Protein AF-0000000073037562 (afdb_homodimer)

Radius of gyration: 20.4 Å; Cα contacts (8 Å, |Δi|>4): 523; chains: 2; bounding box: 71×51×47 Å

Structure (mmCIF, N/CA/C/O backbone):
data_AF-0000000073037562-model_v1
#
loop_
_entity.id
_entity.type
_entity.pdbx_description
1 polymer 'Ig-like domain-containing protein'
#
loop_
_atom_site.group_PDB
_atom_site.id
_atom_site.type_symbol
_atom_site.label_atom_id
_atom_site.label_alt_id
_atom_site.label_comp_id
_atom_site.label_asym_id
_atom_site.label_entity_id
_atom_site.label_seq_id
_atom_site.pdbx_PDB_ins_code
_atom_site.Cartn_x
_atom_site.Cartn_y
_atom_site.Cartn_z
_atom_site.occupancy
_atom_site.B_iso_or_equiv
_atom_site.auth_seq_id
_atom_site.auth_comp_id
_atom_site.auth_asym_id
_atom_site.auth_atom_id
_atom_site.pdbx_PDB_model_num
ATOM 1 N N . MET A 1 1 ? -51.656 -15.859 -4.617 1 32.38 1 MET A N 1
ATOM 2 C CA . MET A 1 1 ? -50.812 -14.922 -5.34 1 32.38 1 MET A CA 1
ATOM 3 C C . MET A 1 1 ? -49.656 -14.445 -4.465 1 32.38 1 MET A C 1
ATOM 5 O O . MET A 1 1 ? -49.875 -13.727 -3.484 1 32.38 1 MET A O 1
ATOM 9 N N . THR A 1 2 ? -48.656 -15.172 -4.242 1 35 2 THR A N 1
ATOM 10 C CA . THR A 1 2 ? -47.562 -14.875 -3.307 1 35 2 THR A CA 1
ATOM 11 C C . THR A 1 2 ? -46.75 -13.688 -3.795 1 35 2 THR A C 1
ATOM 13 O O . THR A 1 2 ? -46.375 -13.625 -4.965 1 35 2 THR A O 1
ATOM 16 N N . LEU A 1 3 ? -46.969 -12.453 -3.344 1 33.06 3 LEU A N 1
ATOM 17 C CA . LEU A 1 3 ? -46.094 -11.297 -3.625 1 33.06 3 LEU A CA 1
ATOM 18 C C . LEU A 1 3 ? -44.625 -11.648 -3.414 1 33.06 3 LEU A C 1
ATOM 20 O O . LEU A 1 3 ? -44.188 -11.812 -2.277 1 33.06 3 LEU A O 1
ATOM 24 N N . ALA A 1 4 ? -44.062 -12.477 -4.195 1 38.75 4 ALA A N 1
ATOM 25 C CA . ALA A 1 4 ? -42.625 -12.711 -4.113 1 38.75 4 ALA A CA 1
ATOM 26 C C . ALA A 1 4 ? -41.844 -11.398 -4.133 1 38.75 4 ALA A C 1
ATOM 28 O O . ALA A 1 4 ? -42 -10.594 -5.055 1 38.75 4 ALA A O 1
ATOM 29 N N . ILE A 1 5 ? -41.906 -10.664 -3.027 1 42.53 5 ILE A N 1
ATOM 30 C CA . ILE A 1 5 ? -40.938 -9.586 -2.859 1 42.53 5 ILE A CA 1
ATOM 31 C C . ILE A 1 5 ? -39.625 -9.961 -3.527 1 42.53 5 ILE A C 1
ATOM 33 O O . ILE A 1 5 ? -39 -10.945 -3.143 1 42.53 5 ILE A O 1
ATOM 37 N N . SER A 1 6 ? -39.5 -9.977 -4.859 1 41.81 6 SER A N 1
ATOM 38 C CA . SER A 1 6 ? -38.219 -10 -5.523 1 41.81 6 SER A CA 1
ATOM 39 C C . SER A 1 6 ? -37.25 -9 -4.891 1 41.81 6 SER A C 1
ATOM 41 O O . SER A 1 6 ? -37.438 -7.785 -5.023 1 41.81 6 SER A O 1
ATOM 43 N N . LEU A 1 7 ? -37.031 -9.039 -3.604 1 43.41 7 LEU A N 1
ATOM 44 C CA . LEU A 1 7 ? -35.906 -8.266 -3.127 1 43.41 7 LEU A CA 1
ATOM 45 C C . LEU A 1 7 ? -34.812 -8.172 -4.203 1 43.41 7 LEU A C 1
ATOM 47 O O . LEU A 1 7 ? -34.188 -9.164 -4.539 1 43.41 7 LEU A O 1
ATOM 51 N N . SER A 1 8 ? -35.094 -7.465 -5.262 1 43.53 8 SER A N 1
ATOM 52 C CA . SER A 1 8 ? -34.062 -7.191 -6.254 1 43.53 8 SER A CA 1
ATOM 53 C C . SER A 1 8 ? -32.781 -6.734 -5.594 1 43.53 8 SER A C 1
ATOM 55 O O . SER A 1 8 ? -32.75 -5.711 -4.906 1 43.53 8 SER A O 1
ATOM 57 N N . PRO A 1 9 ? -32.031 -7.492 -4.984 1 45.53 9 PRO A N 1
ATOM 58 C CA . PRO A 1 9 ? -30.828 -7.043 -4.305 1 45.53 9 PRO A CA 1
ATOM 59 C C . PRO A 1 9 ? -30.109 -5.922 -5.055 1 45.53 9 PRO A C 1
ATOM 61 O O . PRO A 1 9 ? -30.234 -5.82 -6.277 1 45.53 9 PRO A O 1
ATOM 64 N N . GLY A 1 10 ? -30.078 -4.672 -4.691 1 44.34 10 GLY A N 1
ATOM 65 C CA . GLY A 1 10 ? -29.328 -3.629 -5.387 1 44.34 10 GLY A CA 1
ATOM 66 C C . GLY A 1 10 ? -28.266 -4.172 -6.312 1 44.34 10 GLY A C 1
ATOM 67 O O . GLY A 1 10 ? -27.453 -5.004 -5.91 1 44.34 10 GLY A O 1
ATOM 68 N N . SER A 1 11 ? -28.5 -4.5 -7.574 1 47.78 11 SER A N 1
ATOM 69 C CA . SER A 1 11 ? -27.688 -5.012 -8.672 1 47.78 11 SER A CA 1
ATOM 70 C C . SER A 1 11 ? -26.281 -4.406 -8.648 1 47.78 11 SER A C 1
ATOM 72 O O . SER A 1 11 ? -26.062 -3.309 -9.164 1 47.78 11 SER A O 1
ATOM 74 N N . VAL A 1 12 ? -25.641 -4.285 -7.566 1 60.78 12 VAL A N 1
ATOM 75 C CA . VAL A 1 12 ? -24.297 -3.723 -7.641 1 60.78 12 VAL A CA 1
ATOM 76 C C . VAL A 1 12 ? -23.484 -4.473 -8.688 1 60.78 12 VAL A C 1
ATOM 78 O O . VAL A 1 12 ? -23.484 -5.703 -8.727 1 60.78 12 VAL A O 1
ATOM 81 N N . THR A 1 13 ? -23.281 -3.873 -9.953 1 77.44 13 THR A N 1
ATOM 82 C CA . THR A 1 13 ? -22.531 -4.328 -11.117 1 77.44 13 THR A CA 1
ATOM 83 C C . THR A 1 13 ? -21.188 -4.918 -10.695 1 77.44 13 THR A C 1
ATOM 85 O O . THR A 1 13 ? -20.438 -4.285 -9.961 1 77.44 13 THR A O 1
ATOM 88 N N . PRO A 1 14 ? -21.109 -6.34 -10.977 1 84.12 14 PRO A N 1
ATOM 89 C CA . PRO A 1 14 ? -19.797 -6.941 -10.742 1 84.12 14 PRO A CA 1
ATOM 90 C C . PRO A 1 14 ? -18.656 -6.145 -11.383 1 84.12 14 PRO A C 1
ATOM 92 O O . PRO A 1 14 ? -18.828 -5.586 -12.469 1 84.12 14 PRO A O 1
ATOM 95 N N . SER A 1 15 ? -17.625 -5.812 -10.625 1 93.06 15 SER A N 1
ATOM 96 C CA . SER A 1 15 ? -16.422 -5.148 -11.102 1 93.06 15 SER A CA 1
ATOM 97 C C . SER A 1 15 ? -15.172 -5.914 -10.688 1 93.06 15 SER A C 1
ATOM 99 O O . SER A 1 15 ? -15.047 -6.34 -9.539 1 93.06 15 SER A O 1
ATOM 101 N N . ALA A 1 16 ? -14.297 -6.172 -11.664 1 93.94 16 ALA A N 1
ATOM 102 C CA . ALA A 1 16 ? -13.055 -6.902 -11.43 1 93.94 16 ALA A CA 1
ATOM 103 C C . ALA A 1 16 ? -12.062 -6.062 -10.641 1 93.94 16 ALA A C 1
ATOM 105 O O . ALA A 1 16 ? -12.008 -4.84 -10.797 1 93.94 16 ALA A O 1
ATOM 106 N N . PRO A 1 17 ? -11.195 -6.73 -9.898 1 95.69 17 PRO A N 1
ATOM 107 C CA . PRO A 1 17 ? -10.242 -5.996 -9.062 1 95.69 17 PRO A CA 1
ATOM 108 C C . PRO A 1 17 ? -9.023 -5.523 -9.844 1 95.69 17 PRO A C 1
ATOM 110 O O . PRO A 1 17 ? -8.641 -6.141 -10.844 1 95.69 17 PRO A O 1
ATOM 113 N N . THR A 1 18 ? -8.531 -4.414 -9.445 1 94.62 18 THR A N 1
ATOM 114 C CA . THR A 1 18 ? -7.148 -4.035 -9.719 1 94.62 18 THR A CA 1
ATOM 115 C C . THR A 1 18 ? -6.25 -4.387 -8.539 1 94.62 18 THR A C 1
ATOM 117 O O . THR A 1 18 ? -6.602 -4.133 -7.383 1 94.62 18 THR A O 1
ATOM 120 N N . ALA A 1 19 ? -5.117 -5.047 -8.836 1 95.94 19 ALA A N 1
ATOM 121 C CA . ALA A 1 19 ? -4.207 -5.469 -7.777 1 95.94 19 ALA A CA 1
ATOM 122 C C . ALA A 1 19 ? -2.803 -4.922 -8.008 1 95.94 19 ALA A C 1
ATOM 124 O O . ALA A 1 19 ? -2.336 -4.859 -9.148 1 95.94 19 ALA A O 1
ATOM 125 N N . THR A 1 20 ? -2.182 -4.508 -6.961 1 94.81 20 THR A N 1
ATOM 126 C CA . THR A 1 20 ? -0.8 -4.039 -6.992 1 94.81 20 THR A CA 1
ATOM 127 C C . THR A 1 20 ? 0.017 -4.688 -5.879 1 94.81 20 THR A C 1
ATOM 129 O O . THR A 1 20 ? -0.454 -4.805 -4.746 1 94.81 20 THR A O 1
ATOM 132 N N . LEU A 1 21 ? 1.182 -5.102 -6.254 1 94.5 21 LEU A N 1
ATOM 133 C CA . LEU A 1 21 ? 2.119 -5.652 -5.281 1 94.5 21 LEU A CA 1
ATOM 134 C C . LEU A 1 21 ? 3.189 -4.629 -4.914 1 94.5 21 LEU A C 1
ATOM 136 O O . LEU A 1 21 ? 3.908 -4.141 -5.789 1 94.5 21 LEU A O 1
ATOM 140 N N . LEU A 1 22 ? 3.223 -4.352 -3.615 1 92.5 22 LEU A N 1
ATOM 141 C CA . LEU A 1 22 ? 4.082 -3.287 -3.111 1 92.5 22 LEU A CA 1
ATOM 142 C C . LEU A 1 22 ? 5.094 -3.834 -2.109 1 92.5 22 LEU A C 1
ATOM 144 O O . LEU A 1 22 ? 4.793 -4.777 -1.373 1 92.5 22 LEU A O 1
ATOM 148 N N . GLN A 1 23 ? 6.211 -3.17 -2.1 1 89.94 23 GLN A N 1
ATOM 149 C CA . GLN A 1 23 ? 7.27 -3.604 -1.194 1 89.94 23 GLN A CA 1
ATOM 150 C C . GLN A 1 23 ? 7.527 -2.561 -0.111 1 89.94 23 GLN A C 1
ATOM 152 O O . GLN A 1 23 ? 7.715 -1.379 -0.411 1 89.94 23 GLN A O 1
ATOM 157 N N . GLY A 1 24 ? 7.461 -2.99 1.111 1 88.94 24 GLY A N 1
ATOM 158 C CA . GLY A 1 24 ? 7.883 -2.201 2.256 1 88.94 24 GLY A CA 1
ATOM 159 C C . GLY A 1 24 ? 9.188 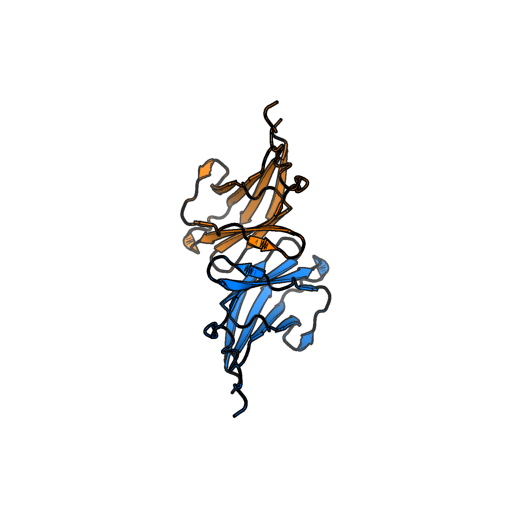-2.682 2.865 1 88.94 24 GLY A C 1
ATOM 160 O O . GLY A 1 24 ? 9.852 -3.557 2.309 1 88.94 24 GLY A O 1
ATOM 161 N N . PRO A 1 25 ? 9.547 -2.023 3.98 1 84.44 25 PRO A N 1
ATOM 162 C CA . PRO A 1 25 ? 10.836 -2.369 4.586 1 84.44 25 PRO A CA 1
ATOM 163 C C . PRO A 1 25 ? 10.914 -3.832 5.02 1 84.44 25 PRO A C 1
ATOM 165 O O . PRO A 1 25 ? 11.961 -4.469 4.867 1 84.44 25 PRO A O 1
ATOM 168 N N . SER A 1 26 ? 9.82 -4.352 5.582 1 87.75 26 SER A N 1
ATOM 169 C CA . SER A 1 26 ? 9.844 -5.723 6.086 1 87.75 26 SER A CA 1
ATOM 170 C C . SER A 1 26 ? 8.555 -6.461 5.73 1 87.75 26 SER A C 1
ATOM 172 O O . SER A 1 26 ? 8.086 -7.297 6.508 1 87.75 26 SER A O 1
ATOM 174 N N . GLU A 1 27 ? 8.047 -6.039 4.609 1 92.12 27 GLU A N 1
ATOM 175 C CA . GLU A 1 27 ? 6.793 -6.688 4.227 1 92.12 27 GLU A CA 1
ATOM 176 C C . GLU A 1 27 ? 6.484 -6.457 2.75 1 92.12 27 GLU A C 1
ATOM 178 O O . GLU A 1 27 ? 7.043 -5.555 2.125 1 92.12 27 GLU A O 1
ATOM 183 N N . LEU A 1 28 ? 5.691 -7.324 2.244 1 92.81 28 LEU A N 1
ATOM 184 C CA . LEU A 1 28 ? 5.008 -7.105 0.976 1 92.81 28 LEU A CA 1
ATOM 185 C C . LEU A 1 28 ? 3.523 -6.832 1.199 1 92.81 28 LEU A C 1
ATOM 187 O O . LEU A 1 28 ? 2.895 -7.457 2.055 1 92.81 28 LEU A O 1
ATOM 191 N N . VAL A 1 29 ? 3.025 -5.922 0.482 1 96.19 29 VAL A N 1
ATOM 192 C CA . VAL A 1 29 ? 1.605 -5.605 0.602 1 96.19 29 VAL A CA 1
ATOM 193 C C . VAL A 1 29 ? 0.918 -5.797 -0.748 1 96.19 29 VAL A C 1
ATOM 195 O O . VAL A 1 29 ? 1.363 -5.254 -1.762 1 96.19 29 VAL A O 1
ATOM 198 N N . CYS A 1 30 ? -0.07 -6.625 -0.731 1 97.75 30 CYS A N 1
ATOM 199 C CA . CYS A 1 30 ? -0.961 -6.762 -1.877 1 97.75 30 CYS A CA 1
ATOM 200 C C . CYS A 1 30 ? -2.207 -5.898 -1.707 1 97.75 30 CYS A C 1
ATOM 202 O O . CYS A 1 30 ? -3.043 -6.172 -0.843 1 97.75 30 CYS A O 1
ATOM 204 N N . LEU A 1 31 ? -2.312 -4.898 -2.479 1 97.75 31 LEU A N 1
ATOM 205 C CA . LEU A 1 31 ? -3.422 -3.953 -2.443 1 97.75 31 LEU A CA 1
ATOM 206 C C . LEU A 1 31 ? -4.414 -4.238 -3.564 1 97.75 31 LEU A C 1
ATOM 208 O O . LEU A 1 31 ? -4.066 -4.172 -4.746 1 97.75 31 LEU A O 1
ATOM 212 N N . VAL A 1 32 ? -5.664 -4.531 -3.172 1 97.5 32 VAL A N 1
ATOM 213 C CA . VAL A 1 32 ? -6.699 -4.895 -4.137 1 97.5 32 VAL A CA 1
ATOM 214 C C . VAL A 1 32 ? -7.863 -3.914 -4.035 1 97.5 32 VAL A C 1
ATOM 216 O O . VAL A 1 32 ? -8.43 -3.727 -2.955 1 97.5 32 VAL A O 1
ATOM 219 N N . LEU A 1 33 ? -8.164 -3.32 -5.176 1 96.56 33 LEU A N 1
ATOM 220 C CA . LEU A 1 33 ? -9.18 -2.273 -5.152 1 96.56 33 LEU A CA 1
ATOM 221 C C . LEU A 1 33 ? -10.219 -2.496 -6.254 1 96.56 33 LEU A C 1
ATOM 223 O O . LEU A 1 33 ? -9.945 -3.203 -7.227 1 96.56 33 LEU A O 1
ATOM 227 N N . GLY A 1 34 ? -11.422 -1.935 -6.035 1 95.69 34 GLY A N 1
ATOM 228 C CA . GLY A 1 34 ? -12.383 -1.735 -7.105 1 95.69 34 GLY A CA 1
ATOM 229 C C . GLY A 1 34 ? -13.156 -2.994 -7.457 1 95.69 34 GLY A C 1
ATOM 230 O O . GLY A 1 34 ? -13.492 -3.217 -8.617 1 95.69 34 GLY A O 1
ATOM 231 N N . PHE A 1 35 ? -13.422 -3.781 -6.57 1 96 35 PHE A N 1
ATOM 232 C CA . PHE A 1 35 ? -14.094 -5.027 -6.918 1 96 35 PHE A CA 1
ATOM 233 C C . PHE A 1 35 ? -15.477 -5.098 -6.281 1 96 35 PHE A C 1
ATOM 235 O O . PHE A 1 35 ? -15.75 -4.398 -5.301 1 96 35 PHE A O 1
ATOM 242 N N . ASN A 1 36 ? -16.328 -5.832 -6.93 1 96.06 36 ASN A N 1
ATOM 243 C CA . ASN A 1 36 ? -17.688 -6.152 -6.496 1 96.06 36 ASN A CA 1
ATOM 244 C C . ASN A 1 36 ? -18.188 -7.438 -7.145 1 96.06 36 ASN A C 1
ATOM 246 O O . ASN A 1 36 ? -18.031 -7.633 -8.352 1 96.06 36 ASN A O 1
ATOM 250 N N . PRO A 1 37 ? -18.734 -8.32 -6.336 1 96 37 PRO A N 1
ATOM 251 C CA . PRO A 1 37 ? -19.094 -8.258 -4.914 1 96 37 PRO A CA 1
ATOM 252 C C . PRO A 1 37 ? -17.875 -8.375 -3.996 1 96 37 PRO A C 1
ATOM 254 O O . PRO A 1 37 ? -16.75 -8.445 -4.473 1 96 37 PRO A O 1
ATOM 257 N N . SER A 1 38 ? -18.016 -8.383 -2.678 1 95.31 38 SER A N 1
ATOM 258 C CA . SER A 1 38 ? -16.938 -8.25 -1.707 1 95.31 38 SER A CA 1
ATOM 259 C C . SER A 1 38 ? -16.188 -9.57 -1.531 1 95.31 38 SER A C 1
ATOM 261 O O . SER A 1 38 ? -15.094 -9.594 -0.985 1 95.31 38 SER A O 1
ATOM 263 N N . ASP A 1 39 ? -16.859 -10.664 -1.937 1 97 39 ASP A N 1
ATOM 264 C CA . ASP A 1 39 ? -16.188 -11.945 -1.805 1 97 39 ASP A CA 1
ATOM 265 C C . ASP A 1 39 ? -14.906 -11.992 -2.65 1 97 39 ASP A C 1
ATOM 267 O O . ASP A 1 39 ? -14.945 -11.695 -3.848 1 97 39 ASP A O 1
ATOM 271 N N . ILE A 1 40 ? -13.773 -12.344 -2.068 1 97.25 40 ILE A N 1
ATOM 272 C CA . ILE A 1 40 ? -12.469 -12.359 -2.727 1 97.25 40 ILE A CA 1
ATOM 273 C C . ILE A 1 40 ? -11.492 -13.219 -1.927 1 97.25 40 ILE A C 1
ATOM 275 O O . ILE A 1 40 ? -11.672 -13.406 -0.721 1 97.25 40 ILE A O 1
ATOM 279 N N . ASN A 1 41 ? -10.586 -13.781 -2.65 1 97.5 41 ASN A N 1
ATOM 280 C CA . ASN A 1 41 ? -9.57 -14.594 -1.995 1 97.5 41 ASN A CA 1
ATOM 281 C C . ASN A 1 41 ? -8.156 -14.148 -2.375 1 97.5 41 ASN A C 1
ATOM 283 O O . ASN A 1 41 ? -7.871 -13.914 -3.551 1 97.5 41 ASN A O 1
ATOM 287 N N . ILE A 1 42 ? -7.297 -13.977 -1.323 1 98.38 42 ILE A N 1
ATOM 288 C CA . ILE A 1 42 ? -5.902 -13.617 -1.533 1 98.38 42 ILE A CA 1
ATOM 289 C C . ILE A 1 42 ? -4.996 -14.68 -0.913 1 98.38 42 ILE A C 1
ATOM 291 O O . ILE A 1 42 ? -5.176 -15.062 0.246 1 98.38 42 ILE A O 1
ATOM 295 N N . THR A 1 43 ? -4.094 -15.164 -1.684 1 97.94 43 THR A N 1
ATOM 296 C CA . THR A 1 43 ? -3.119 -16.141 -1.207 1 97.94 43 THR A CA 1
ATOM 297 C C . THR A 1 43 ? -1.7 -15.695 -1.551 1 97.94 43 THR A C 1
ATOM 299 O O . THR A 1 43 ? -1.479 -15.047 -2.572 1 97.94 43 THR A O 1
ATOM 302 N N . TRP A 1 44 ? -0.808 -16.047 -0.657 1 97.5 44 TRP A N 1
ATOM 303 C CA . TRP A 1 44 ? 0.609 -15.766 -0.867 1 97.5 44 TRP A CA 1
ATOM 304 C C . TRP A 1 44 ? 1.378 -17.047 -1.161 1 97.5 44 TRP A C 1
ATOM 306 O O . TRP A 1 44 ? 1.227 -18.047 -0.451 1 97.5 44 TRP A O 1
ATOM 316 N N . LEU A 1 45 ? 2.193 -16.953 -2.197 1 96.44 45 LEU A N 1
ATOM 317 C CA . LEU A 1 45 ? 2.969 -18.125 -2.568 1 96.44 45 LEU A CA 1
ATOM 318 C C . LEU A 1 45 ? 4.449 -17.797 -2.703 1 96.44 45 LEU A C 1
ATOM 320 O O . LEU A 1 45 ? 4.801 -16.719 -3.188 1 96.44 45 LEU A O 1
ATOM 324 N N . LEU A 1 46 ? 5.258 -18.688 -2.246 1 94.06 46 LEU A N 1
ATOM 325 C CA . LEU A 1 46 ? 6.688 -18.672 -2.535 1 94.06 46 LEU A CA 1
ATOM 326 C C . LEU A 1 46 ? 7.023 -19.609 -3.689 1 94.06 46 LEU A C 1
ATOM 328 O O . LEU A 1 46 ? 6.656 -20.781 -3.666 1 94.06 46 LEU A O 1
ATOM 332 N N . ASP A 1 47 ? 7.59 -19.047 -4.621 1 92.75 47 ASP A N 1
ATOM 333 C CA . ASP A 1 47 ? 8.008 -19.797 -5.809 1 92.75 47 ASP A CA 1
ATOM 334 C C . ASP A 1 47 ? 6.836 -20.562 -6.418 1 92.75 47 ASP A C 1
ATOM 336 O O . ASP A 1 47 ? 6.996 -21.703 -6.855 1 92.75 47 ASP A O 1
ATOM 340 N N . ASN A 1 48 ? 5.684 -20.016 -6.312 1 90 48 ASN A N 1
ATOM 341 C CA . ASN A 1 48 ? 4.457 -20.5 -6.934 1 90 48 ASN A CA 1
ATOM 342 C C . ASN A 1 48 ? 4.023 -21.844 -6.355 1 90 48 ASN A C 1
ATOM 344 O O . ASN A 1 48 ? 3.123 -22.5 -6.891 1 90 48 ASN A O 1
ATOM 348 N N . VAL A 1 49 ? 4.59 -22.219 -5.352 1 92.19 49 VAL A N 1
ATOM 349 C CA . VAL A 1 49 ? 4.289 -23.562 -4.852 1 92.19 49 VAL A CA 1
ATOM 350 C C . VAL A 1 49 ? 3.895 -23.484 -3.377 1 92.19 49 VAL A C 1
ATOM 352 O O . VAL A 1 49 ? 2.807 -23.922 -2.996 1 92.19 49 VAL A O 1
ATOM 355 N N . THR A 1 50 ? 4.805 -22.891 -2.58 1 94.94 50 THR A N 1
ATOM 356 C CA . THR A 1 50 ? 4.621 -22.938 -1.133 1 94.94 50 THR A CA 1
ATOM 357 C C . THR A 1 50 ? 3.719 -21.781 -0.674 1 94.94 50 THR A C 1
ATOM 359 O O . THR A 1 50 ? 4.004 -20.625 -0.945 1 94.94 50 THR A O 1
ATOM 362 N N . GLU A 1 51 ? 2.658 -22.125 -0.053 1 96.62 51 GLU A N 1
ATOM 363 C CA . GLU A 1 51 ? 1.792 -21.094 0.502 1 96.62 51 GLU A CA 1
ATOM 364 C C . GLU A 1 51 ? 2.398 -20.484 1.762 1 96.62 51 GLU A C 1
ATOM 366 O O . GLU A 1 51 ? 2.922 -21.203 2.615 1 96.62 51 GLU A O 1
ATOM 371 N N . LEU A 1 52 ? 2.387 -19.188 1.81 1 95.88 52 LEU A N 1
ATOM 372 C CA . LEU A 1 52 ? 2.912 -18.469 2.969 1 95.88 52 LEU A CA 1
ATOM 373 C C . LEU A 1 52 ? 1.779 -18 3.875 1 95.88 52 LEU A C 1
ATOM 375 O O . LEU A 1 52 ? 0.851 -17.328 3.418 1 95.88 52 LEU A O 1
ATOM 379 N N . TRP A 1 53 ? 1.923 -18.266 5.188 1 95.56 53 TRP A N 1
ATOM 380 C CA . TRP A 1 53 ? 0.801 -18.016 6.086 1 95.56 53 TRP A CA 1
ATOM 381 C C . TRP A 1 53 ? 1.104 -16.859 7.031 1 95.56 53 TRP A C 1
ATOM 383 O O . TRP A 1 53 ? 0.233 -16.422 7.785 1 95.56 53 TRP A O 1
ATOM 393 N N . ASN A 1 54 ? 2.355 -16.422 7.047 1 95.25 54 ASN A N 1
ATOM 394 C CA . ASN A 1 54 ? 2.705 -15.281 7.891 1 95.25 54 ASN A CA 1
ATOM 395 C C . ASN A 1 54 ? 2.205 -13.969 7.293 1 95.25 54 ASN A C 1
ATOM 397 O O . ASN A 1 54 ? 2.99 -13.055 7.059 1 95.25 54 ASN A O 1
ATOM 401 N N . ASN A 1 55 ? 0.91 -13.938 6.98 1 97.19 55 ASN A N 1
ATOM 402 C CA . ASN A 1 55 ? 0.263 -12.758 6.414 1 97.19 55 ASN A CA 1
ATOM 403 C C . ASN A 1 55 ? -0.996 -12.383 7.191 1 97.19 55 ASN A C 1
ATOM 405 O O . ASN A 1 55 ? -1.524 -13.195 7.953 1 97.19 55 ASN A O 1
ATOM 409 N N . ASN A 1 56 ? -1.307 -11.086 7.074 1 97.19 56 ASN A N 1
ATOM 410 C CA . ASN A 1 56 ? -2.537 -10.531 7.625 1 97.19 56 ASN A CA 1
ATOM 411 C C . ASN A 1 56 ? -3.367 -9.836 6.551 1 97.19 56 ASN A C 1
ATOM 413 O O . ASN A 1 56 ? -2.918 -8.859 5.953 1 97.19 56 ASN A O 1
ATOM 417 N N . THR A 1 57 ? -4.539 -10.414 6.309 1 97.5 57 THR A N 1
ATOM 418 C CA . THR A 1 57 ? -5.441 -9.852 5.312 1 97.5 57 THR A CA 1
ATOM 419 C C . THR A 1 57 ? -6.602 -9.125 5.984 1 97.5 57 THR A C 1
ATOM 421 O O . THR A 1 57 ? -7.273 -9.68 6.852 1 97.5 57 THR A O 1
ATOM 424 N N . SER A 1 58 ? -6.863 -7.875 5.602 1 96.94 58 SER A N 1
ATOM 425 C CA . SER A 1 58 ? -7.938 -7.086 6.195 1 96.94 58 SER A CA 1
ATOM 426 C C . SER A 1 58 ? -9.305 -7.574 5.73 1 96.94 58 SER A C 1
ATOM 428 O O . SER A 1 58 ? -9.406 -8.344 4.773 1 96.94 58 SER A O 1
ATOM 430 N N . THR A 1 59 ? -10.367 -7.164 6.457 1 95.44 59 THR A N 1
ATOM 431 C CA . THR A 1 59 ? -11.719 -7.285 5.922 1 95.44 59 THR A CA 1
ATOM 432 C C . THR A 1 59 ? -11.945 -6.27 4.805 1 95.44 59 THR A C 1
ATOM 434 O O . THR A 1 59 ? -11.453 -5.145 4.871 1 95.44 59 THR A O 1
ATOM 437 N N . PRO A 1 60 ? -12.656 -6.676 3.775 1 96.06 60 PRO A N 1
ATOM 438 C CA . PRO A 1 60 ? -12.953 -5.684 2.738 1 96.06 60 PRO A CA 1
ATOM 439 C C . PRO A 1 60 ? -13.656 -4.449 3.289 1 96.06 60 PRO A C 1
ATOM 441 O O . PRO A 1 60 ? -14.5 -4.559 4.184 1 96.06 60 PRO A O 1
ATOM 444 N N . TYR A 1 61 ? -13.25 -3.363 2.816 1 94.31 61 TYR A N 1
ATOM 445 C CA . TYR A 1 61 ? -13.93 -2.107 3.123 1 94.31 61 TYR A CA 1
ATOM 446 C C . TYR A 1 61 ? -14.578 -1.521 1.875 1 94.31 61 TYR A C 1
ATOM 448 O O . TYR A 1 61 ? -14.117 -1.759 0.757 1 94.31 61 TYR A O 1
ATOM 456 N N . ARG A 1 62 ? -15.578 -0.79 2.164 1 92.12 62 ARG A N 1
ATOM 457 C CA . ARG A 1 62 ? -16.234 -0.111 1.049 1 92.12 62 ARG A CA 1
ATOM 458 C C . ARG A 1 62 ? -15.609 1.263 0.809 1 92.12 62 ARG A C 1
ATOM 460 O O . ARG A 1 62 ? -15.602 2.109 1.705 1 92.12 62 ARG A O 1
ATOM 467 N N . ALA A 1 63 ? -15 1.395 -0.356 1 89.5 63 ALA A N 1
ATOM 468 C CA . ALA A 1 63 ? -14.406 2.678 -0.722 1 89.5 63 ALA A CA 1
ATOM 469 C C . ALA A 1 63 ? -15.477 3.68 -1.143 1 89.5 63 ALA A C 1
ATOM 471 O O . ALA A 1 63 ? -16.609 3.299 -1.429 1 89.5 63 ALA A O 1
ATOM 472 N N . PRO A 1 64 ? -14.898 4.969 -1.136 1 79.75 64 PRO A N 1
ATOM 473 C CA . PRO A 1 64 ? -15.805 5.953 -1.744 1 79.75 64 PRO A CA 1
ATOM 474 C C . PRO A 1 64 ? -16.141 5.617 -3.193 1 79.75 64 PRO A C 1
ATOM 476 O O . PRO A 1 64 ? -15.273 5.215 -3.963 1 79.75 64 PRO A O 1
ATOM 479 N N . GLY A 1 65 ? -17.281 5.473 -3.652 1 79.19 65 GLY A N 1
ATOM 480 C CA . GLY A 1 65 ? -17.75 5.047 -4.961 1 79.19 65 GLY A CA 1
ATOM 481 C C . GLY A 1 65 ? -18.531 3.75 -4.918 1 79.19 65 GLY A C 1
ATOM 482 O O . GLY A 1 65 ? -19.219 3.402 -5.879 1 79.19 65 GLY A O 1
ATOM 483 N N . GLY A 1 66 ? -18.297 3.037 -3.891 1 88.38 66 GLY A N 1
ATOM 484 C CA . GLY A 1 66 ? -19.172 1.898 -3.658 1 88.38 66 GLY A CA 1
ATOM 485 C C . GLY A 1 66 ? -18.484 0.563 -3.848 1 88.38 66 GLY A C 1
ATOM 486 O O . GLY A 1 66 ? -19.031 -0.482 -3.484 1 88.38 66 GLY A O 1
ATOM 487 N N . MET A 1 67 ? -17.312 0.617 -4.523 1 93.44 67 MET A N 1
ATOM 488 C CA . MET A 1 67 ? -16.578 -0.626 -4.734 1 93.44 67 MET A CA 1
ATOM 489 C C . MET A 1 67 ? -15.734 -0.969 -3.514 1 93.44 67 MET A C 1
ATOM 491 O O . MET A 1 67 ? -15.555 -0.136 -2.623 1 93.44 67 MET A O 1
ATOM 495 N N . PHE A 1 68 ? -15.234 -2.164 -3.533 1 95.44 68 PHE A N 1
ATOM 496 C CA . PHE A 1 68 ? -14.555 -2.635 -2.33 1 95.44 68 PHE A CA 1
ATOM 497 C C . PHE A 1 68 ? -13.047 -2.582 -2.502 1 95.44 68 PHE A C 1
ATOM 499 O O . PHE A 1 68 ? -12.539 -2.631 -3.627 1 95.44 68 PHE A O 1
ATOM 506 N N . GLY A 1 69 ? -12.352 -2.471 -1.37 1 96.5 69 GLY A N 1
ATOM 507 C CA . GLY A 1 69 ? -10.906 -2.613 -1.266 1 96.5 69 GLY A CA 1
ATOM 508 C C . GLY A 1 69 ? -10.484 -3.574 -0.172 1 96.5 69 GLY A C 1
ATOM 509 O O . GLY A 1 69 ? -11.25 -3.859 0.747 1 96.5 69 GLY A O 1
ATOM 510 N N . ILE A 1 70 ? -9.375 -4.094 -0.311 1 97.31 70 ILE A N 1
ATOM 511 C CA . ILE A 1 70 ? -8.805 -5.008 0.67 1 97.31 70 ILE A CA 1
ATOM 512 C C . ILE A 1 70 ? -7.281 -5 0.55 1 97.31 70 ILE A C 1
ATOM 514 O O . ILE A 1 70 ? -6.734 -4.66 -0.503 1 97.31 70 ILE A O 1
ATOM 518 N N . ARG A 1 71 ? -6.621 -5.273 1.631 1 98.06 71 ARG A N 1
ATOM 519 C CA . ARG A 1 71 ? -5.164 -5.359 1.614 1 98.06 71 ARG A CA 1
ATOM 520 C C . ARG A 1 71 ? -4.68 -6.59 2.369 1 98.06 71 ARG A C 1
ATOM 522 O O . ARG A 1 71 ? -5.266 -6.977 3.381 1 98.06 71 ARG A O 1
ATOM 529 N N . SER A 1 72 ? -3.637 -7.16 1.928 1 98.5 72 SER A N 1
ATOM 530 C CA . SER A 1 72 ? -2.975 -8.273 2.598 1 98.5 72 SER A CA 1
ATOM 531 C C . SER A 1 72 ? -1.495 -7.98 2.826 1 98.5 72 SER A C 1
ATOM 533 O O . SER A 1 72 ? -0.787 -7.578 1.901 1 98.5 72 SER A O 1
ATOM 535 N N . HIS A 1 73 ? -1.017 -8.117 4.008 1 97.88 73 HIS A 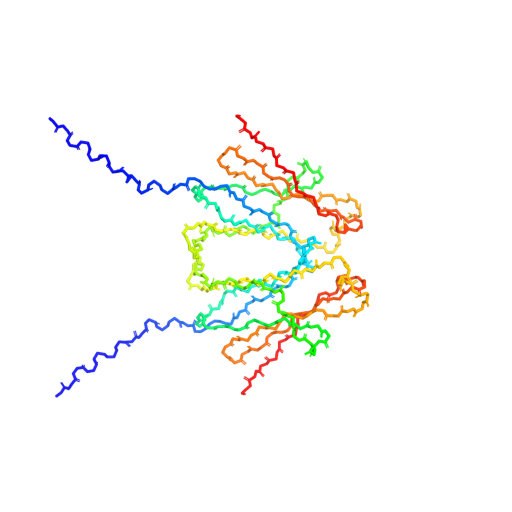N 1
ATOM 536 C CA . HIS A 1 73 ? 0.348 -7.824 4.434 1 97.88 73 HIS A CA 1
ATOM 537 C C . HIS A 1 73 ? 1.123 -9.102 4.723 1 97.88 73 HIS A C 1
ATOM 539 O O . HIS A 1 73 ? 0.771 -9.852 5.637 1 97.88 73 HIS A O 1
ATOM 545 N N . LEU A 1 74 ? 2.137 -9.367 3.914 1 96.44 74 LEU A N 1
ATOM 546 C CA . LEU A 1 74 ? 3.029 -10.5 4.156 1 96.44 74 LEU A CA 1
ATOM 547 C C . LEU A 1 74 ? 4.301 -10.039 4.863 1 96.44 74 LEU A C 1
ATOM 549 O O . LEU A 1 74 ? 5.047 -9.211 4.336 1 96.44 74 LEU A O 1
ATOM 553 N N . SER A 1 75 ? 4.516 -10.5 6.047 1 94.75 75 SER A N 1
ATOM 554 C CA . SER A 1 75 ? 5.723 -10.148 6.793 1 94.75 75 SER A CA 1
ATOM 555 C C . SER A 1 75 ? 6.938 -10.906 6.262 1 94.75 75 SER A C 1
ATOM 557 O O . SER A 1 75 ? 6.879 -12.117 6.055 1 94.75 75 SER A O 1
ATOM 559 N N . LEU A 1 76 ? 7.934 -10.109 5.926 1 89.06 76 LEU A N 1
ATOM 560 C CA . LEU A 1 76 ? 9.164 -10.727 5.453 1 89.06 76 LEU A CA 1
ATOM 561 C C . LEU A 1 76 ? 10.344 -10.352 6.352 1 89.06 76 LEU A C 1
ATOM 563 O O . LEU A 1 76 ? 10.523 -9.18 6.684 1 89.06 76 LEU A O 1
ATOM 567 N N . ALA A 1 77 ? 10.922 -11.312 6.898 1 79.44 77 ALA A N 1
ATOM 568 C CA . ALA A 1 77 ? 12.18 -11.055 7.609 1 79.44 77 ALA A CA 1
ATOM 569 C C . ALA A 1 77 ? 13.352 -10.984 6.641 1 79.44 77 ALA A C 1
ATOM 571 O O . ALA A 1 77 ? 13.305 -11.555 5.551 1 79.44 77 ALA A O 1
ATOM 572 N N . HIS A 1 78 ? 14.219 -10.062 6.961 1 69.81 78 HIS A N 1
ATOM 573 C CA . HIS A 1 78 ? 15.406 -9.875 6.129 1 69.81 78 HIS A CA 1
ATOM 574 C C . HIS A 1 78 ? 15.984 -11.219 5.688 1 69.81 78 HIS A C 1
ATOM 576 O O . HIS A 1 78 ? 16.422 -11.359 4.543 1 69.81 78 HIS A O 1
ATOM 582 N N . GLN A 1 79 ? 15.961 -12.141 6.504 1 67.56 79 GLN A N 1
ATOM 583 C CA . GLN A 1 79 ? 16.547 -13.445 6.219 1 67.56 79 GLN A CA 1
ATOM 584 C C . GLN A 1 79 ? 15.703 -14.227 5.219 1 67.56 79 GLN A C 1
ATOM 586 O O . GLN A 1 79 ? 16.172 -15.188 4.613 1 67.56 79 GLN A O 1
ATOM 591 N N . ASP A 1 80 ? 14.523 -13.781 5.086 1 67.88 80 ASP A N 1
ATOM 592 C CA . ASP A 1 80 ? 13.594 -14.508 4.223 1 67.88 80 ASP A CA 1
ATOM 593 C C . ASP A 1 80 ? 13.812 -14.141 2.754 1 67.88 80 ASP A C 1
ATOM 595 O O . ASP A 1 80 ? 13.398 -14.883 1.859 1 67.88 80 ASP A O 1
ATOM 599 N N . LEU A 1 81 ? 14.492 -13.117 2.627 1 69.88 81 LEU A N 1
ATOM 600 C CA . LEU A 1 81 ? 14.656 -12.664 1.25 1 69.88 81 LEU A CA 1
ATOM 601 C C . LEU A 1 81 ? 15.82 -13.375 0.573 1 69.88 81 LEU A C 1
ATOM 603 O O . LEU A 1 81 ? 16.969 -12.953 0.7 1 69.88 81 LEU A O 1
ATOM 607 N N . THR A 1 82 ? 15.562 -14.586 0.139 1 75.25 82 THR A N 1
ATOM 608 C CA . THR A 1 82 ? 16.531 -15.344 -0.653 1 75.25 82 THR A CA 1
ATOM 609 C C . THR A 1 82 ? 16.578 -14.812 -2.082 1 75.25 82 THR A C 1
ATOM 611 O O . THR A 1 82 ? 15.547 -14.617 -2.725 1 75.25 82 THR A O 1
ATOM 614 N N . PRO A 1 83 ? 17.844 -14.562 -2.424 1 79.62 83 PRO A N 1
ATOM 615 C CA . PRO A 1 83 ? 17.953 -14.109 -3.812 1 79.62 83 PRO A CA 1
ATOM 616 C C . PRO A 1 83 ? 17.281 -15.055 -4.797 1 79.62 83 PRO A C 1
ATOM 618 O O . PRO A 1 83 ? 17.406 -16.281 -4.668 1 79.62 83 PRO A O 1
ATOM 621 N N . GLY A 1 84 ? 16.484 -14.5 -5.629 1 85.12 84 GLY A N 1
ATOM 622 C CA . GLY A 1 84 ? 15.844 -15.273 -6.684 1 85.12 84 GLY A CA 1
ATOM 623 C C . GLY A 1 84 ? 14.484 -15.812 -6.289 1 85.12 84 GLY A C 1
ATOM 624 O O . GLY A 1 84 ? 13.734 -16.312 -7.133 1 85.12 84 GLY A O 1
ATOM 625 N N . ALA A 1 85 ? 14.273 -15.75 -5.008 1 88.44 85 ALA A N 1
ATOM 626 C CA . ALA A 1 85 ? 12.953 -16.203 -4.57 1 88.44 85 ALA A CA 1
ATOM 627 C C . ALA A 1 85 ? 11.852 -15.328 -5.152 1 88.44 85 ALA A C 1
ATOM 629 O O . ALA A 1 85 ? 11.992 -14.102 -5.238 1 88.44 85 ALA A O 1
ATOM 630 N N . VAL A 1 86 ? 10.82 -15.984 -5.609 1 90.81 86 VAL A N 1
ATOM 631 C CA . VAL A 1 86 ? 9.703 -15.25 -6.199 1 90.81 86 VAL A CA 1
ATOM 632 C C . VAL A 1 86 ? 8.5 -15.289 -5.258 1 90.81 86 VAL A C 1
ATOM 634 O O . VAL A 1 86 ? 8 -16.359 -4.922 1 90.81 86 VAL A O 1
ATOM 637 N N . TYR A 1 87 ? 8.117 -14.156 -4.848 1 92.75 87 TYR A N 1
ATOM 638 C CA . TYR A 1 87 ? 6.898 -14.023 -4.055 1 92.75 87 TYR A CA 1
ATOM 639 C C . TYR A 1 87 ? 5.711 -13.641 -4.934 1 92.75 87 TYR A C 1
ATOM 641 O O . TYR A 1 87 ? 5.82 -12.742 -5.777 1 92.75 87 TYR A O 1
ATOM 649 N N . THR A 1 88 ? 4.605 -14.336 -4.695 1 93.44 88 THR A N 1
ATOM 650 C CA . THR A 1 88 ? 3.418 -14.109 -5.512 1 93.44 88 THR A CA 1
ATOM 651 C C . THR A 1 88 ? 2.209 -13.797 -4.637 1 93.44 88 THR A C 1
ATOM 653 O O . THR A 1 88 ? 1.937 -14.516 -3.67 1 93.44 88 THR A O 1
ATOM 656 N N . CYS A 1 89 ? 1.567 -12.773 -4.941 1 96.88 89 CYS A N 1
ATOM 657 C CA . CYS A 1 89 ? 0.218 -12.531 -4.445 1 96.88 89 CYS A CA 1
ATOM 658 C C . CYS A 1 89 ? -0.826 -12.969 -5.469 1 96.88 89 CYS A C 1
ATOM 660 O O . CYS A 1 89 ? -0.908 -12.398 -6.559 1 96.88 89 CYS A O 1
ATOM 662 N N . ARG A 1 90 ? -1.598 -13.938 -5.109 1 97.25 90 ARG A N 1
ATOM 663 C CA . ARG A 1 90 ? -2.648 -14.438 -5.992 1 97.25 90 ARG A CA 1
ATOM 664 C C . ARG A 1 90 ? -4.023 -13.961 -5.527 1 97.25 90 ARG A C 1
ATOM 666 O O . ARG A 1 90 ? -4.434 -14.25 -4.398 1 97.25 90 ARG A O 1
ATOM 673 N N . VAL A 1 91 ? -4.738 -13.336 -6.438 1 97.75 91 VAL A N 1
ATOM 674 C CA . VAL A 1 91 ? -6.047 -12.773 -6.141 1 97.75 91 VAL A CA 1
ATOM 675 C C . VAL A 1 91 ? -7.113 -13.461 -6.992 1 97.75 91 VAL A C 1
ATOM 677 O O . VAL A 1 91 ? -7.035 -13.453 -8.219 1 97.75 91 VAL A O 1
ATOM 680 N N . THR A 1 92 ? -8.078 -14.016 -6.309 1 96.81 92 THR A N 1
ATOM 681 C CA . THR A 1 92 ? -9.188 -14.648 -7.012 1 96.81 92 THR A CA 1
ATOM 682 C C . THR A 1 92 ? -10.508 -13.961 -6.672 1 96.81 92 THR A C 1
ATOM 684 O O . THR A 1 92 ? -10.867 -13.844 -5.5 1 96.81 92 THR A O 1
ATOM 687 N N . HIS A 1 93 ? -11.086 -13.516 -7.668 1 96.69 93 HIS A N 1
ATOM 688 C CA . HIS A 1 93 ? -12.391 -12.867 -7.547 1 96.69 93 HIS A CA 1
ATOM 689 C C . HIS A 1 93 ? -13.328 -13.305 -8.664 1 96.69 93 HIS A C 1
ATOM 691 O O . HIS A 1 93 ? -13.062 -13.062 -9.844 1 96.69 93 HIS A O 1
ATOM 697 N N . THR A 1 94 ? -14.453 -13.875 -8.211 1 92.44 94 THR A N 1
ATOM 698 C CA . THR A 1 94 ? -15.43 -14.422 -9.156 1 92.44 94 THR A CA 1
ATOM 699 C C . THR A 1 94 ? -14.742 -15.359 -10.148 1 92.44 94 THR A C 1
ATOM 701 O O . THR A 1 94 ? -14.305 -16.453 -9.773 1 92.44 94 THR A O 1
ATOM 704 N N . THR A 1 95 ? -14.57 -14.867 -11.438 1 89.25 95 THR A N 1
ATOM 705 C CA . THR A 1 95 ? -14.031 -15.805 -12.422 1 89.25 95 THR A CA 1
ATOM 706 C C . THR A 1 95 ? -12.609 -15.414 -12.812 1 89.25 95 THR A C 1
ATOM 708 O O . THR A 1 95 ? -12.016 -16.016 -13.711 1 89.25 95 THR A O 1
ATOM 711 N N . GLN A 1 96 ? -12.008 -14.477 -12.148 1 92.56 96 GLN A N 1
ATOM 712 C CA . GLN A 1 96 ? -10.68 -13.992 -12.508 1 92.56 96 GLN A CA 1
ATOM 713 C C . GLN A 1 96 ? -9.672 -14.266 -11.398 1 92.56 96 GLN A C 1
ATOM 715 O O . GLN A 1 96 ? -9.992 -14.148 -10.219 1 92.56 96 GLN A O 1
ATOM 720 N N . THR A 1 97 ? -8.5 -14.703 -11.852 1 94 97 THR A N 1
ATOM 721 C CA . THR A 1 97 ? -7.371 -14.836 -10.938 1 94 97 THR A CA 1
ATOM 722 C C . THR A 1 97 ? -6.191 -13.984 -11.398 1 94 97 THR A C 1
ATOM 724 O O . THR A 1 97 ? -5.805 -14.031 -12.562 1 94 97 THR A O 1
ATOM 727 N N . LEU A 1 98 ? -5.719 -13.18 -10.539 1 94.94 98 LEU A N 1
ATOM 728 C CA . LEU A 1 98 ? -4.523 -12.375 -10.781 1 94.94 98 LEU A CA 1
ATOM 729 C C . LEU A 1 98 ? -3.342 -12.898 -9.969 1 94.94 98 LEU A C 1
ATOM 731 O O . LEU A 1 98 ? -3.496 -13.242 -8.797 1 94.94 98 LEU A O 1
ATOM 735 N N . ALA A 1 99 ? -2.211 -12.969 -10.641 1 94.88 99 ALA A N 1
ATOM 736 C CA . ALA A 1 99 ? -0.967 -13.32 -9.961 1 94.88 99 ALA A CA 1
ATOM 737 C C . ALA A 1 99 ? 0.064 -12.203 -10.094 1 94.88 99 ALA A C 1
ATOM 739 O O . ALA A 1 99 ? 0.467 -11.852 -11.203 1 94.88 99 ALA A O 1
ATOM 740 N N . LEU A 1 100 ? 0.452 -11.672 -9.008 1 94.38 100 LEU A N 1
ATOM 741 C CA . LEU A 1 100 ? 1.475 -10.633 -8.961 1 94.38 100 LEU A CA 1
ATOM 742 C C . LEU A 1 100 ? 2.77 -11.164 -8.359 1 94.38 100 LEU A C 1
ATOM 744 O O . LEU A 1 100 ? 2.762 -11.727 -7.266 1 94.38 100 LEU A O 1
ATOM 748 N N . ASN A 1 101 ? 3.822 -10.922 -9.055 1 91.62 101 ASN A N 1
ATOM 749 C CA . ASN A 1 101 ? 5.094 -11.508 -8.648 1 91.62 101 ASN A CA 1
ATOM 750 C C . ASN A 1 101 ? 6.137 -10.438 -8.344 1 91.62 101 ASN A C 1
ATOM 752 O O . ASN A 1 101 ? 6.184 -9.406 -9.016 1 91.62 101 ASN A O 1
ATOM 756 N N . ILE A 1 102 ? 7.031 -10.789 -7.344 1 89.25 102 ILE A N 1
ATOM 757 C CA . ILE A 1 102 ? 8.211 -9.977 -7.066 1 89.25 102 ILE A CA 1
ATOM 758 C C . ILE A 1 102 ? 9.398 -10.883 -6.738 1 89.25 102 ILE A C 1
ATOM 760 O O . ILE A 1 102 ? 9.234 -11.898 -6.062 1 89.25 102 ILE A O 1
ATOM 764 N N . SER A 1 103 ? 10.414 -10.539 -7.297 1 86 103 SER A N 1
ATOM 765 C CA . SER A 1 103 ? 11.641 -11.289 -7.016 1 86 103 SER A CA 1
ATOM 766 C C . SER A 1 103 ? 12.812 -10.352 -6.738 1 86 103 SER A C 1
ATOM 768 O O . SER A 1 103 ? 12.797 -9.195 -7.16 1 86 103 SER A O 1
ATOM 770 N N . LYS A 1 104 ? 13.719 -10.914 -5.852 1 75.5 104 LYS A N 1
ATOM 771 C CA . LYS A 1 104 ? 14.961 -10.195 -5.57 1 75.5 104 LYS A CA 1
ATOM 772 C C . LYS A 1 104 ? 16.172 -10.984 -6.062 1 75.5 104 LYS A C 1
ATOM 774 O O . LYS A 1 104 ? 16.109 -12.211 -6.172 1 75.5 104 LYS A O 1
ATOM 779 N N . PRO A 1 105 ? 17.391 -10.516 -6.527 1 63.44 105 PRO A N 1
ATOM 780 C CA . PRO A 1 105 ? 17.688 -9.086 -6.457 1 63.44 105 PRO A CA 1
ATOM 781 C C . PRO A 1 105 ? 17.062 -8.297 -7.605 1 63.44 105 PRO A C 1
ATOM 783 O O . PRO A 1 105 ? 16.891 -8.828 -8.703 1 63.44 105 PRO A O 1
ATOM 786 N N . GLY A 1 106 ? 16.438 -7.176 -7.535 1 58.03 106 GLY A N 1
ATOM 787 C CA . GLY A 1 106 ? 15.82 -6.328 -8.539 1 58.03 106 GLY A CA 1
ATOM 788 C C . GLY A 1 106 ? 14.305 -6.359 -8.5 1 58.03 106 GLY A C 1
ATOM 789 O O . GLY A 1 106 ? 13.703 -7.406 -8.25 1 58.03 106 GLY A O 1
ATOM 790 N N . VAL A 1 107 ? 13.828 -5.652 -7.816 1 58.62 107 VAL A N 1
ATOM 791 C CA . VAL A 1 107 ? 12.383 -5.633 -7.637 1 58.62 107 VAL A CA 1
ATOM 792 C C . VAL A 1 107 ? 11.688 -5.715 -8.992 1 58.62 107 VAL A C 1
ATOM 794 O O . VAL A 1 107 ? 11.719 -4.758 -9.773 1 58.62 107 VAL A O 1
ATOM 797 N N . CYS A 1 108 ? 11.633 -7.066 -9.562 1 62.81 108 CYS A N 1
ATOM 798 C CA . CYS A 1 108 ? 10.797 -7.285 -10.734 1 62.81 108 CYS A CA 1
ATOM 799 C C . CYS A 1 108 ? 9.359 -7.582 -10.344 1 62.81 108 CYS A C 1
ATOM 801 O O . CYS A 1 108 ? 9.094 -8.555 -9.633 1 62.81 108 CYS A O 1
ATOM 803 N N . LEU A 1 109 ? 8.609 -6.602 -10.648 1 69 109 LEU A N 1
ATOM 804 C CA . LEU A 1 109 ? 7.18 -6.75 -10.398 1 69 109 LEU A CA 1
ATOM 805 C C . LEU A 1 109 ? 6.445 -7.156 -11.672 1 69 109 LEU A C 1
ATOM 807 O O . LEU A 1 109 ? 6.672 -6.578 -12.734 1 69 109 LEU A O 1
ATOM 811 N N . SER A 1 110 ? 5.824 -8.297 -11.672 1 72.62 110 SER A N 1
ATOM 812 C CA . SER A 1 110 ? 5.004 -8.734 -12.797 1 72.62 110 SER A CA 1
ATOM 813 C C . SER A 1 110 ? 3.584 -9.062 -12.352 1 72.62 110 SER A C 1
ATOM 815 O O . SER A 1 110 ? 3.357 -9.414 -11.195 1 72.62 110 SER A O 1
ATOM 817 N N . VAL A 1 111 ? 2.652 -8.758 -13.211 1 71.88 111 VAL A N 1
ATOM 818 C CA . VAL A 1 111 ? 1.255 -9.102 -12.961 1 71.88 111 VAL A CA 1
ATOM 819 C C . VAL A 1 111 ? 0.727 -9.977 -14.094 1 71.88 111 VAL A C 1
ATOM 821 O O . VAL A 1 111 ? 0.884 -9.641 -15.273 1 71.88 111 VAL A O 1
ATOM 824 N N . HIS A 1 112 ? 0.32 -11.148 -13.797 1 79.44 112 HIS A N 1
ATOM 825 C CA . HIS A 1 112 ? -0.328 -12.008 -14.781 1 79.44 112 HIS A CA 1
ATOM 826 C C . HIS A 1 112 ? -1.777 -12.289 -14.398 1 79.44 112 HIS A C 1
ATOM 828 O O . HIS A 1 112 ? -2.109 -12.359 -13.219 1 79.44 112 HIS A O 1
ATOM 834 N N . SER A 1 113 ? -2.719 -12.133 -15.375 1 72.62 113 SER A N 1
ATOM 835 C CA . SER A 1 113 ? -4.133 -12.406 -15.156 1 72.62 113 SER A CA 1
ATOM 836 C C . SER A 1 113 ? -4.578 -13.656 -15.898 1 72.62 113 SER A C 1
ATOM 838 O O . SER A 1 113 ? -4.184 -13.875 -17.047 1 72.62 113 SER A O 1
ATOM 840 N N . ILE A 1 114 ? -5.066 -14.609 -15.211 1 70.94 114 ILE A N 1
ATOM 841 C CA . ILE A 1 114 ? -5.66 -15.773 -15.859 1 70.94 114 ILE A CA 1
ATOM 842 C C . ILE A 1 114 ? -7.164 -15.789 -15.602 1 70.94 114 ILE A C 1
ATOM 844 O O . ILE A 1 114 ? -7.621 -15.438 -14.508 1 70.94 114 ILE A O 1
ATOM 848 N N . LEU A 1 115 ? -8 -15.773 -16.703 1 65.88 115 LEU A N 1
ATOM 849 C CA . LEU A 1 115 ? -9.445 -15.938 -16.609 1 65.88 115 LEU A CA 1
ATOM 850 C C . LEU A 1 115 ? -9.812 -17.391 -16.328 1 65.88 115 LEU A C 1
ATOM 852 O O . LEU A 1 115 ? -9.281 -18.297 -16.969 1 65.88 115 LEU A O 1
ATOM 856 N N . ILE A 1 116 ? -10.289 -17.656 -15.141 1 59.47 116 ILE A N 1
ATOM 857 C CA . ILE A 1 116 ? -10.742 -19.016 -14.875 1 59.47 116 ILE A CA 1
ATOM 858 C C . ILE A 1 116 ? -12.172 -19.203 -15.383 1 59.47 116 ILE A C 1
ATOM 860 O O . ILE A 1 116 ? -13.055 -18.406 -15.055 1 59.47 116 ILE A O 1
ATOM 864 N N . GLN A 1 117 ? -12.391 -19.875 -16.594 1 49.56 117 GLN A N 1
ATOM 865 C CA . GLN A 1 117 ? -13.711 -20.219 -17.109 1 49.56 117 GLN A CA 1
ATOM 866 C C . GLN A 1 117 ? -14.375 -21.266 -16.234 1 49.56 117 GLN A C 1
ATOM 868 O O . GLN A 1 117 ? -13.695 -22.094 -15.602 1 49.56 117 GLN A O 1
ATOM 873 N N . MET B 1 1 ? -34.5 28.797 29.344 1 32.84 1 MET B N 1
ATOM 874 C CA . MET B 1 1 ? -33.781 27.562 29.531 1 32.84 1 MET B CA 1
ATOM 875 C C . MET B 1 1 ? -33.406 26.922 28.203 1 32.84 1 MET B C 1
ATOM 877 O O . MET B 1 1 ? -34.312 26.469 27.469 1 32.84 1 MET B O 1
ATOM 881 N N . THR B 1 2 ? -32.469 27.406 27.484 1 36.56 2 THR B N 1
ATOM 882 C CA . THR B 1 2 ? -32.094 26.938 26.156 1 36.56 2 THR B CA 1
ATOM 883 C C . THR B 1 2 ? -31.578 25.5 26.203 1 36.56 2 THR B C 1
ATOM 885 O O . THR B 1 2 ? -30.734 25.172 27.031 1 36.56 2 THR B O 1
ATOM 888 N N . LEU B 1 3 ? -32.438 24.516 26.016 1 34.44 3 LEU B N 1
ATOM 889 C CA . LEU B 1 3 ? -32 23.141 25.891 1 34.44 3 LEU B CA 1
ATOM 890 C C . LEU B 1 3 ? -30.781 23.031 24.969 1 34.44 3 LEU B C 1
ATOM 892 O O . LEU B 1 3 ? -30.906 23.188 23.766 1 34.44 3 LEU B O 1
ATOM 896 N N . ALA B 1 4 ? -29.688 23.547 25.375 1 42.59 4 ALA B N 1
ATOM 897 C CA . ALA B 1 4 ? -28.469 23.328 24.625 1 42.59 4 ALA B CA 1
ATOM 898 C C . ALA B 1 4 ? -28.281 21.844 24.312 1 42.59 4 ALA B C 1
ATOM 900 O O . ALA B 1 4 ? -28.234 21.016 25.219 1 42.59 4 ALA B O 1
ATOM 901 N N . ILE B 1 5 ? -29.094 21.344 23.406 1 42.84 5 ILE B N 1
ATOM 902 C CA . ILE B 1 5 ? -28.75 20.047 22.844 1 42.84 5 ILE B CA 1
ATOM 903 C C . ILE B 1 5 ? -27.234 19.906 22.75 1 42.84 5 ILE B C 1
ATOM 905 O O . ILE B 1 5 ? -26.578 20.656 22.016 1 42.84 5 ILE B O 1
ATOM 909 N N . SER B 1 6 ? -26.5 19.703 23.859 1 42.25 6 SER B N 1
ATOM 910 C CA . SER B 1 6 ? -25.125 19.219 23.781 1 42.25 6 SER B CA 1
ATOM 911 C C . SER B 1 6 ? -25.016 18.047 22.812 1 42.25 6 SER B C 1
ATOM 913 O O . SER B 1 6 ? -25.484 16.953 23.094 1 42.25 6 SER B O 1
ATOM 915 N N . LEU B 1 7 ? -25.516 18.188 21.594 1 43.38 7 LEU B N 1
ATOM 916 C CA . LEU B 1 7 ? -25.141 17.125 20.672 1 43.38 7 LEU B CA 1
ATOM 917 C C . LEU B 1 7 ? -23.75 16.578 21.016 1 43.38 7 LEU B C 1
ATOM 919 O O . LEU B 1 7 ? -22.75 17.297 20.891 1 43.38 7 LEU B O 1
ATOM 923 N N . SER B 1 8 ? -23.641 15.852 22.125 1 43.31 8 SER B N 1
ATOM 924 C CA . SER B 1 8 ? -22.391 15.164 22.438 1 43.31 8 SER B CA 1
ATOM 925 C C . SER B 1 8 ? -21.828 14.461 21.203 1 43.31 8 SER B C 1
ATOM 927 O O . SER B 1 8 ? -22.453 13.555 20.656 1 43.31 8 SER B O 1
ATOM 929 N N . PRO B 1 9 ? -21.391 15.039 20.266 1 45.31 9 PRO B N 1
ATOM 930 C CA . PRO B 1 9 ? -20.906 14.336 19.078 1 45.31 9 PRO B CA 1
ATOM 931 C C . PRO B 1 9 ? -20.219 13.016 19.406 1 45.31 9 PRO B C 1
ATOM 933 O O . PRO B 1 9 ? -19.688 12.844 20.5 1 45.31 9 PRO B O 1
ATOM 936 N N . GLY B 1 10 ? -20.719 11.828 19.172 1 44.22 10 GLY B N 1
ATOM 937 C CA . GLY B 1 10 ? -20.031 10.562 19.422 1 44.22 10 GLY B CA 1
ATOM 938 C C . GLY B 1 10 ? -18.531 10.719 19.594 1 44.22 10 GLY B C 1
ATOM 939 O O . GLY B 1 10 ? -17.875 11.336 18.75 1 44.22 10 GLY B O 1
ATOM 940 N N . SER B 1 11 ? -17.938 11 20.75 1 47.06 11 SER B N 1
ATOM 941 C CA . SER B 1 11 ? -16.562 11.164 21.203 1 47.06 11 SER B CA 1
ATOM 942 C C . SER B 1 11 ? -15.625 10.195 20.484 1 47.06 11 SER B C 1
ATOM 944 O O . SER B 1 11 ? -15.461 9.055 20.922 1 47.06 11 SER B O 1
ATOM 946 N N . VAL B 1 12 ? -15.742 9.977 19.25 1 60.38 12 VAL B N 1
ATOM 947 C CA . VAL B 1 12 ? -14.789 9.055 18.641 1 60.38 12 VAL B CA 1
ATOM 948 C C . VAL B 1 12 ? -13.367 9.445 19.031 1 60.38 12 VAL B C 1
ATOM 950 O O . VAL B 1 12 ? -13 10.617 18.984 1 60.38 12 VAL B O 1
ATOM 953 N N . THR B 1 13 ? -12.711 8.711 20.078 1 77.06 13 THR B N 1
ATOM 954 C CA . THR B 1 13 ? -11.359 8.828 20.609 1 77.06 13 THR B CA 1
ATOM 955 C C . THR B 1 13 ? -10.352 9.062 19.5 1 77.06 13 THR B C 1
ATOM 957 O O . THR B 1 13 ? -10.305 8.312 18.516 1 77.06 13 THR B O 1
ATOM 960 N N . PRO B 1 14 ? -9.75 10.359 19.578 1 83.88 14 PRO B N 1
ATOM 961 C CA . PRO B 1 14 ? -8.656 10.602 18.641 1 83.88 14 PRO B CA 1
ATOM 962 C C . PRO B 1 14 ? -7.613 9.484 18.641 1 83.88 14 PRO B C 1
ATOM 964 O O . PRO B 1 14 ? -7.324 8.914 19.688 1 83.88 14 PRO B O 1
ATOM 967 N N . SER B 1 15 ? -7.297 8.938 17.484 1 92.88 15 SER B N 1
ATOM 968 C CA . SER B 1 15 ? -6.25 7.934 17.312 1 92.88 15 SER B CA 1
ATOM 969 C C . SER B 1 15 ? -5.254 8.359 16.234 1 92.88 15 SER B C 1
ATOM 971 O O . SER B 1 15 ? -5.645 8.836 15.172 1 92.88 15 SER B O 1
ATOM 973 N N . ALA B 1 16 ? -3.967 8.289 16.594 1 93.75 16 ALA B N 1
ATOM 974 C CA . ALA B 1 16 ? -2.891 8.672 15.688 1 93.75 16 ALA B CA 1
ATOM 975 C C . ALA B 1 16 ? -2.734 7.656 14.562 1 93.75 16 ALA B C 1
ATOM 977 O O . ALA B 1 16 ? -2.941 6.457 14.773 1 93.75 16 ALA B O 1
ATOM 978 N N . PRO B 1 17 ? -2.242 8.125 13.414 1 95.5 17 PRO B N 1
ATOM 979 C CA . PRO B 1 17 ? -2.109 7.219 12.266 1 95.5 17 PRO B CA 1
ATOM 980 C C . PRO B 1 17 ? -0.841 6.371 12.328 1 95.5 17 PRO B C 1
ATOM 982 O O . PRO B 1 17 ? 0.156 6.789 12.922 1 95.5 17 PRO B O 1
ATOM 985 N N . THR B 1 18 ? -0.958 5.211 11.82 1 94.44 18 THR B N 1
ATOM 986 C CA . THR B 1 18 ? 0.198 4.449 11.352 1 94.44 18 THR B CA 1
ATOM 987 C C . THR B 1 18 ? 0.399 4.637 9.852 1 94.44 18 THR B C 1
ATOM 989 O O . THR B 1 18 ? -0.56 4.578 9.086 1 94.44 18 THR B O 1
ATOM 992 N N . ALA B 1 19 ? 1.648 4.941 9.461 1 95.75 19 ALA B N 1
ATOM 993 C CA . ALA B 1 19 ? 1.941 5.184 8.047 1 95.75 19 ALA B CA 1
ATOM 994 C C . ALA B 1 19 ? 3.055 4.262 7.559 1 95.75 19 ALA B C 1
ATOM 996 O O . ALA B 1 19 ? 4.016 3.996 8.281 1 95.75 19 ALA B O 1
ATOM 997 N N . THR B 1 20 ? 2.896 3.793 6.383 1 94.62 20 THR B N 1
ATOM 998 C CA . THR B 1 20 ? 3.902 2.967 5.723 1 94.62 20 THR B CA 1
ATOM 999 C C . THR B 1 20 ? 4.152 3.451 4.297 1 94.62 20 THR B C 1
ATOM 1001 O O . THR B 1 20 ? 3.209 3.777 3.574 1 94.62 20 THR B O 1
ATOM 1004 N N . LEU B 1 21 ? 5.406 3.504 3.973 1 94.38 21 LEU B N 1
ATOM 1005 C CA . LEU B 1 21 ? 5.805 3.857 2.613 1 94.38 21 LEU B CA 1
ATOM 1006 C C . LEU B 1 21 ? 6.211 2.617 1.827 1 94.38 21 LEU B C 1
ATOM 1008 O O . LEU B 1 21 ? 7.125 1.896 2.23 1 94.38 21 LEU B O 1
ATOM 1012 N N .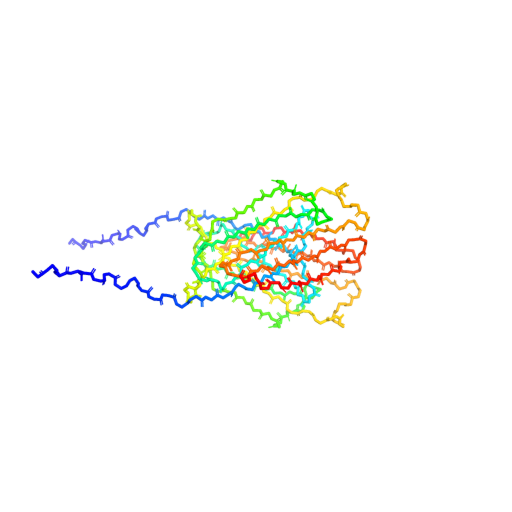 LEU B 1 22 ? 5.477 2.432 0.72 1 92.44 22 LEU B N 1
ATOM 1013 C CA . LEU B 1 22 ? 5.629 1.216 -0.07 1 92.44 22 LEU B CA 1
ATOM 1014 C C . LEU B 1 22 ? 6.062 1.545 -1.495 1 92.44 22 LEU B C 1
ATOM 1016 O O . LEU B 1 22 ? 5.691 2.588 -2.037 1 92.44 22 LEU B O 1
ATOM 1020 N N . GLN B 1 23 ? 6.793 0.604 -2.035 1 89.81 23 GLN B N 1
ATOM 1021 C CA . GLN B 1 23 ? 7.293 0.803 -3.393 1 89.81 23 GLN B CA 1
ATOM 1022 C C . GLN B 1 23 ? 6.648 -0.182 -4.363 1 89.81 23 GLN B C 1
ATOM 1024 O O . GLN B 1 23 ? 6.641 -1.39 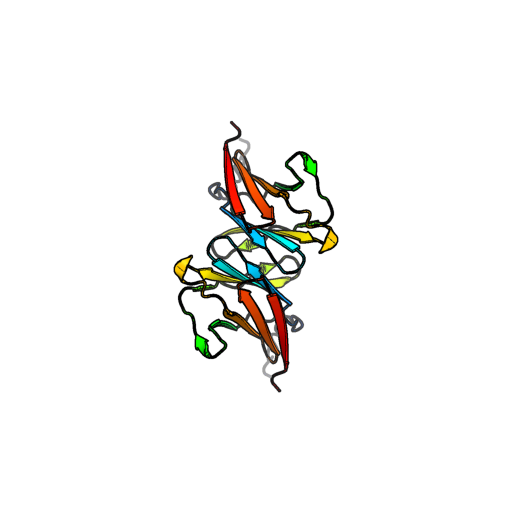-4.117 1 89.81 23 GLN B O 1
ATOM 1029 N N . GLY B 1 24 ? 6.07 0.334 -5.41 1 89.06 24 GLY B N 1
ATOM 1030 C CA . GLY B 1 24 ? 5.598 -0.449 -6.539 1 89.06 24 GLY B CA 1
ATOM 1031 C C . GLY B 1 24 ? 6.465 -0.299 -7.777 1 89.06 24 GLY B C 1
ATOM 1032 O O . GLY B 1 24 ? 7.531 0.313 -7.723 1 89.06 24 GLY B O 1
ATOM 1033 N N . PRO B 1 25 ? 5.992 -0.936 -8.859 1 84.69 25 PRO B N 1
ATOM 1034 C CA . PRO B 1 25 ? 6.809 -0.911 -10.07 1 84.69 25 PRO B CA 1
ATOM 1035 C C . PRO B 1 25 ? 7.039 0.504 -10.602 1 84.69 25 PRO B C 1
ATOM 1037 O O . PRO B 1 25 ? 8.133 0.819 -11.078 1 84.69 25 PRO B O 1
ATOM 1040 N N . SER B 1 26 ? 5.992 1.331 -10.555 1 88 26 SER B N 1
ATOM 1041 C CA . SER B 1 26 ? 6.113 2.678 -11.109 1 88 26 SER B CA 1
ATOM 1042 C C . SER B 1 26 ? 5.461 3.709 -10.195 1 88 26 SER B C 1
ATOM 1044 O O . SER B 1 26 ? 4.898 4.699 -10.672 1 88 26 SER B O 1
ATOM 1046 N N . GLU B 1 27 ? 5.512 3.367 -8.922 1 92.19 27 GLU B N 1
ATOM 1047 C CA . GLU B 1 27 ? 4.879 4.297 -7.992 1 92.19 27 GLU B CA 1
ATOM 1048 C C . GLU B 1 27 ? 5.34 4.047 -6.559 1 92.19 27 GLU B C 1
ATOM 1050 O O . GLU B 1 27 ? 5.875 2.98 -6.25 1 92.19 27 GLU B O 1
ATOM 1055 N N . LEU B 1 28 ? 5.199 5.055 -5.781 1 92.75 28 LEU B N 1
ATOM 1056 C CA . LEU B 1 28 ? 5.254 4.93 -4.328 1 92.75 28 LEU B CA 1
ATOM 1057 C C . LEU B 1 28 ? 3.865 5.082 -3.719 1 92.75 28 LEU B C 1
ATOM 1059 O O . LEU B 1 28 ? 3.074 5.918 -4.164 1 92.75 28 LEU B O 1
ATOM 1063 N N . VAL B 1 29 ? 3.596 4.289 -2.768 1 96.19 29 VAL B N 1
ATOM 1064 C CA . VAL B 1 29 ? 2.301 4.375 -2.1 1 96.19 29 VAL B CA 1
ATOM 1065 C C . VAL B 1 29 ? 2.504 4.637 -0.609 1 96.19 29 VAL B C 1
ATOM 1067 O O . VAL B 1 29 ? 3.254 3.918 0.057 1 96.19 29 VAL B O 1
ATOM 1070 N N . CYS B 1 30 ? 1.915 5.715 -0.156 1 97.62 30 CYS B N 1
ATOM 1071 C CA . CYS B 1 30 ? 1.831 5.996 1.272 1 97.62 30 CYS B CA 1
ATOM 1072 C C . CYS B 1 30 ? 0.504 5.512 1.847 1 97.62 30 CYS B C 1
ATOM 1074 O O . CYS B 1 30 ? -0.551 6.066 1.533 1 97.62 30 CYS B O 1
ATOM 1076 N N . LEU B 1 31 ? 0.556 4.508 2.615 1 97.62 31 LEU B N 1
ATOM 1077 C CA . LEU B 1 31 ? -0.616 3.906 3.242 1 97.62 31 LEU B CA 1
ATOM 1078 C C . LEU B 1 31 ? -0.756 4.367 4.688 1 97.62 31 LEU B C 1
ATOM 1080 O O . LEU B 1 31 ? 0.122 4.113 5.516 1 97.62 31 LEU B O 1
ATOM 1084 N N . VAL B 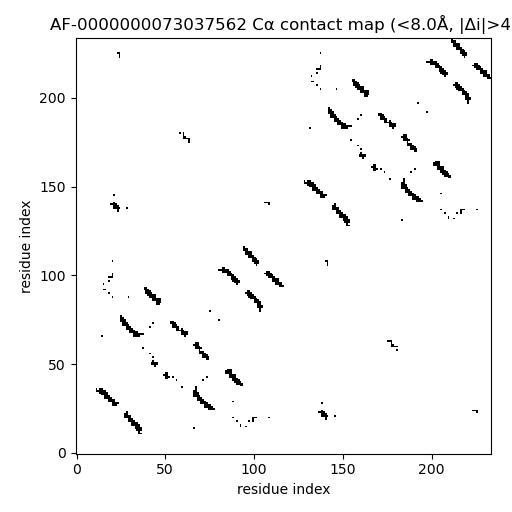1 32 ? -1.877 5.039 4.992 1 97.38 32 VAL B N 1
ATOM 1085 C CA . VAL B 1 32 ? -2.111 5.594 6.32 1 97.38 32 VAL B CA 1
ATOM 1086 C C . VAL B 1 32 ? -3.371 4.98 6.926 1 97.38 32 VAL B C 1
ATOM 1088 O O . VAL B 1 32 ? -4.449 5.047 6.328 1 97.38 32 VAL B O 1
ATOM 1091 N N . LEU B 1 33 ? -3.184 4.391 8.094 1 96.5 33 LEU B N 1
ATOM 1092 C CA . LEU B 1 33 ? -4.301 3.662 8.688 1 96.5 33 LEU B CA 1
ATOM 1093 C C . LEU B 1 33 ? -4.492 4.066 10.148 1 96.5 33 LEU B C 1
ATOM 1095 O O . LEU B 1 33 ? -3.574 4.59 10.781 1 96.5 33 LEU B O 1
ATOM 1099 N N . GLY B 1 34 ? -5.742 3.871 10.633 1 95.62 34 GLY B N 1
ATOM 1100 C CA . GLY B 1 34 ? -6.008 3.857 12.062 1 95.62 34 GLY B CA 1
ATOM 1101 C C . GLY B 1 34 ? -6.117 5.246 12.656 1 95.62 34 GLY B C 1
ATOM 1102 O O . GLY B 1 34 ? -5.73 5.465 13.812 1 95.62 34 GLY B O 1
ATOM 1103 N N . PHE B 1 35 ? -6.582 6.148 12 1 95.94 35 PHE B N 1
ATOM 1104 C CA . PHE B 1 35 ? -6.609 7.5 12.547 1 95.94 35 PHE B CA 1
ATOM 1105 C C . PHE B 1 35 ? -8.047 7.984 12.719 1 95.94 35 PHE B C 1
ATOM 1107 O O . PHE B 1 35 ? -8.961 7.453 12.094 1 95.94 35 PHE B O 1
ATOM 1114 N N . ASN B 1 36 ? -8.195 8.867 13.656 1 95.94 36 ASN B N 1
ATOM 1115 C CA . ASN B 1 36 ? -9.438 9.57 13.977 1 95.94 36 ASN B CA 1
ATOM 1116 C C . ASN B 1 36 ? -9.164 10.891 14.688 1 95.94 36 ASN B C 1
ATOM 1118 O O . ASN B 1 36 ? -8.359 10.938 15.617 1 95.94 36 ASN B O 1
ATOM 1122 N N . PRO B 1 37 ? -9.797 11.945 14.203 1 96.06 37 PRO B N 1
ATOM 1123 C CA . PRO B 1 37 ? -10.844 12.094 13.188 1 96.06 37 PRO B CA 1
ATOM 1124 C C . PRO B 1 37 ? -10.305 11.953 11.766 1 96.06 37 PRO B C 1
ATOM 1126 O O . PRO B 1 37 ? -9.117 11.672 11.578 1 96.06 37 PRO B O 1
ATOM 1129 N N . SER B 1 38 ? -11.086 12.094 10.727 1 95.31 38 SER B N 1
ATOM 1130 C CA . SER B 1 38 ? -10.758 11.75 9.352 1 95.31 38 SER B CA 1
ATOM 1131 C C . SER B 1 38 ? -9.891 12.828 8.703 1 95.31 38 SER B C 1
ATOM 1133 O O . SER B 1 38 ? -9.281 12.594 7.66 1 95.31 38 SER B O 1
ATOM 1135 N N . ASP B 1 39 ? -9.906 14.023 9.305 1 96.81 39 ASP B N 1
ATOM 1136 C CA . ASP B 1 39 ? -9.086 15.086 8.734 1 96.81 39 ASP B CA 1
ATOM 1137 C C . ASP B 1 39 ? -7.605 14.727 8.789 1 96.81 39 ASP B C 1
ATOM 1139 O O . ASP B 1 39 ? -7.086 14.359 9.844 1 96.81 39 ASP B O 1
ATOM 1143 N N . ILE B 1 40 ? -6.914 14.797 7.672 1 97.19 40 ILE B N 1
ATOM 1144 C CA . ILE B 1 40 ? -5.512 14.414 7.551 1 97.19 40 ILE B CA 1
ATOM 1145 C C . ILE B 1 40 ? -4.91 15.039 6.293 1 97.19 40 ILE B C 1
ATOM 1147 O O . ILE B 1 40 ? -5.633 15.352 5.344 1 97.19 40 ILE B O 1
ATOM 1151 N N . ASN B 1 41 ? -3.643 15.289 6.379 1 97.38 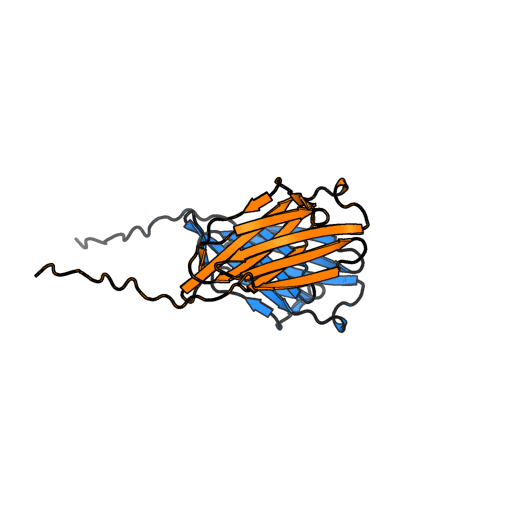41 ASN B N 1
ATOM 1152 C CA . ASN B 1 41 ? -2.945 15.844 5.227 1 97.38 41 ASN B CA 1
ATOM 1153 C C . ASN B 1 41 ? -1.728 15.008 4.848 1 97.38 41 ASN B C 1
ATOM 1155 O O . ASN B 1 41 ? -0.943 14.617 5.715 1 97.38 41 ASN B O 1
ATOM 1159 N N . ILE B 1 42 ? -1.632 14.672 3.518 1 98.38 42 ILE B N 1
ATOM 1160 C CA . ILE B 1 42 ? -0.488 13.93 2.992 1 98.38 42 ILE B CA 1
ATOM 1161 C C . ILE B 1 42 ? 0.204 14.758 1.909 1 98.38 42 ILE B C 1
ATOM 1163 O O . ILE B 1 42 ? -0.448 15.266 0.993 1 98.38 42 ILE B O 1
ATOM 1167 N N . THR B 1 43 ? 1.477 14.93 2.064 1 97.94 43 THR B N 1
ATOM 1168 C CA . THR B 1 43 ? 2.277 15.641 1.074 1 97.94 43 THR B CA 1
ATOM 1169 C C . THR B 1 43 ? 3.484 14.812 0.654 1 97.94 43 THR B C 1
ATOM 1171 O O . THR B 1 43 ? 4.02 14.039 1.451 1 97.94 43 THR B O 1
ATOM 1174 N N . TRP B 1 44 ? 3.826 14.961 -0.611 1 97.38 44 TRP B N 1
ATOM 1175 C CA . TRP B 1 44 ? 5.004 14.297 -1.159 1 97.38 44 TRP B CA 1
ATOM 1176 C C . TRP B 1 44 ? 6.125 15.297 -1.413 1 97.38 44 TRP B C 1
ATOM 1178 O O . TRP B 1 44 ? 5.902 16.344 -2.016 1 97.38 44 TRP B O 1
ATOM 1188 N N . LEU B 1 45 ? 7.309 14.906 -0.939 1 96.31 45 LEU B N 1
ATOM 1189 C CA . LEU B 1 45 ? 8.445 15.797 -1.123 1 96.31 45 LEU B CA 1
ATOM 1190 C C . LEU B 1 45 ? 9.625 15.062 -1.757 1 96.31 45 LEU B C 1
ATOM 1192 O O . LEU B 1 45 ? 9.867 13.891 -1.443 1 96.31 45 LEU B O 1
ATOM 1196 N N . LEU B 1 46 ? 10.266 15.734 -2.639 1 94 46 LEU B N 1
ATOM 1197 C CA . LEU B 1 46 ? 11.57 15.305 -3.141 1 94 46 LEU B CA 1
ATOM 1198 C C . LEU B 1 46 ? 12.703 16.016 -2.408 1 94 46 LEU B C 1
ATOM 1200 O O . LEU B 1 46 ? 12.711 17.25 -2.33 1 94 46 LEU B O 1
ATOM 1204 N N . ASP B 1 47 ? 13.508 15.258 -1.888 1 92.56 47 ASP B N 1
ATOM 1205 C CA . ASP B 1 47 ? 14.664 15.758 -1.155 1 92.56 47 ASP B CA 1
ATOM 1206 C C . ASP B 1 47 ? 14.242 16.766 -0.08 1 92.56 47 ASP B C 1
ATOM 1208 O O . ASP B 1 47 ? 14.914 17.781 0.129 1 92.56 47 ASP B O 1
ATOM 1212 N N . ASN B 1 48 ? 13.109 16.562 0.477 1 89.81 48 ASN B N 1
ATOM 1213 C CA . ASN B 1 48 ? 12.57 17.297 1.611 1 89.81 48 ASN B CA 1
ATOM 1214 C C . ASN B 1 48 ? 12.281 18.75 1.245 1 89.81 48 ASN B C 1
ATOM 1216 O O . ASN B 1 48 ? 12.008 19.578 2.121 1 89.81 48 ASN B O 1
ATOM 1220 N N . VAL B 1 49 ? 12.32 19.047 0.079 1 92.06 49 VAL B N 1
ATOM 1221 C CA . VAL B 1 49 ? 12.18 20.453 -0.291 1 92.06 49 VAL B CA 1
ATOM 1222 C C . VAL B 1 49 ? 11.07 20.609 -1.327 1 92.06 49 VAL B C 1
ATOM 1224 O O . VAL B 1 49 ? 10.117 21.359 -1.11 1 92.06 49 VAL B O 1
ATOM 1227 N N . THR B 1 50 ? 11.227 19.875 -2.438 1 94.81 50 THR B N 1
ATOM 1228 C CA . THR B 1 50 ? 10.328 20.078 -3.57 1 94.81 50 THR B CA 1
ATOM 1229 C C . THR B 1 50 ? 9.055 19.25 -3.402 1 94.81 50 THR B C 1
ATOM 1231 O O . THR B 1 50 ? 9.109 18.031 -3.232 1 94.81 50 THR B O 1
ATOM 1234 N N . GLU B 1 51 ? 7.961 19.922 -3.434 1 96.62 51 GLU B N 1
ATOM 1235 C CA . GLU B 1 51 ? 6.691 19.203 -3.369 1 96.62 51 GLU B CA 1
ATOM 1236 C C . GLU B 1 51 ? 6.363 18.547 -4.707 1 96.62 51 GLU B C 1
ATOM 1238 O O . GLU B 1 51 ? 6.535 19.156 -5.766 1 96.62 51 GLU B O 1
ATOM 1243 N N . LEU B 1 52 ? 5.984 17.312 -4.629 1 95.75 52 LEU B N 1
ATOM 1244 C CA . LEU B 1 52 ? 5.605 16.562 -5.828 1 95.75 52 LEU B CA 1
ATOM 1245 C C . LEU B 1 52 ? 4.09 16.5 -5.965 1 95.75 52 LEU B C 1
ATOM 1247 O O . LEU B 1 52 ? 3.396 16.078 -5.035 1 95.75 52 LEU B O 1
ATOM 1251 N N . TRP B 1 53 ? 3.58 16.781 -7.191 1 95.69 53 TRP B N 1
ATOM 1252 C CA . TRP B 1 53 ? 2.135 16.938 -7.348 1 95.69 53 TRP B CA 1
ATOM 1253 C C . TRP B 1 53 ? 1.567 15.812 -8.219 1 95.69 53 TRP B C 1
ATOM 1255 O O . TRP B 1 53 ? 0.35 15.703 -8.375 1 95.69 53 TRP B O 1
ATOM 1265 N N . ASN B 1 54 ? 2.447 15.047 -8.852 1 95.25 54 ASN B N 1
ATOM 1266 C CA . ASN B 1 54 ? 1.976 13.922 -9.656 1 95.25 54 ASN B CA 1
ATOM 1267 C C . ASN B 1 54 ? 1.531 12.758 -8.773 1 95.25 54 ASN B C 1
ATOM 1269 O O . ASN B 1 54 ? 2.039 11.641 -8.914 1 95.25 54 ASN B O 1
ATOM 1273 N N . ASN B 1 55 ? 0.644 13.055 -7.828 1 97.25 55 ASN B N 1
ATOM 1274 C CA . ASN B 1 55 ? 0.1 12.055 -6.91 1 97.25 55 ASN B CA 1
ATOM 1275 C C . ASN B 1 55 ? -1.425 12.094 -6.883 1 97.25 55 ASN B C 1
ATOM 1277 O O . ASN B 1 55 ? -2.035 13.07 -7.32 1 97.25 55 ASN B O 1
ATOM 1281 N N . ASN B 1 56 ? -1.96 10.922 -6.512 1 97.19 56 ASN B N 1
ATOM 1282 C CA . ASN B 1 56 ? -3.395 10.766 -6.289 1 97.19 56 ASN B CA 1
ATOM 1283 C C . ASN B 1 56 ? -3.689 10.242 -4.887 1 97.19 56 ASN B C 1
ATOM 1285 O O . ASN B 1 56 ? -3.271 9.141 -4.531 1 97.19 56 ASN B O 1
ATOM 1289 N N . THR B 1 57 ? -4.355 11.102 -4.125 1 97.5 57 THR B N 1
ATOM 1290 C CA . THR B 1 57 ? -4.715 10.727 -2.76 1 97.5 57 THR B CA 1
ATOM 1291 C C . THR B 1 57 ? -6.199 10.391 -2.664 1 97.5 57 THR B C 1
ATOM 1293 O O . THR B 1 57 ? -7.051 11.172 -3.094 1 97.5 57 THR B O 1
ATOM 1296 N N . SER B 1 58 ? -6.539 9.234 -2.094 1 96.94 58 SER B N 1
ATOM 1297 C CA . SER B 1 58 ? -7.934 8.812 -1.972 1 96.94 58 SER B CA 1
ATOM 1298 C C . SER B 1 58 ? -8.656 9.617 -0.897 1 96.94 58 SER B C 1
ATOM 1300 O O . SER B 1 58 ? -8.031 10.312 -0.098 1 96.94 58 SER B O 1
ATOM 1302 N N . THR B 1 59 ? -10.023 9.57 -0.935 1 95.5 59 THR B N 1
ATOM 1303 C CA . THR B 1 59 ? -10.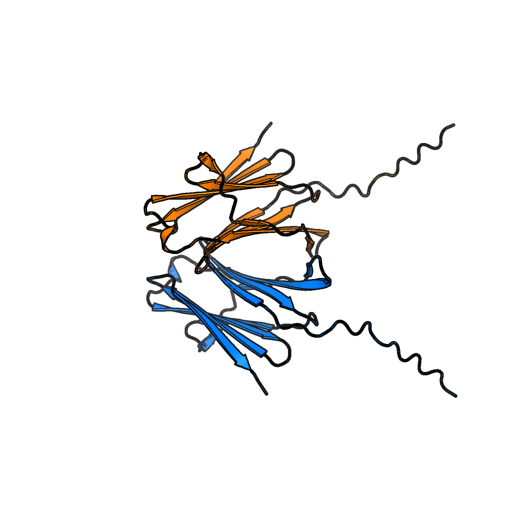805 10.016 0.217 1 95.5 59 THR B CA 1
ATOM 1304 C C . THR B 1 59 ? -10.68 9.016 1.367 1 95.5 59 THR B C 1
ATOM 1306 O O . THR B 1 59 ? -10.625 7.809 1.145 1 95.5 59 THR B O 1
ATOM 1309 N N . PRO B 1 60 ? -10.594 9.508 2.572 1 96 60 PRO B N 1
ATOM 1310 C CA . PRO B 1 60 ? -10.555 8.562 3.686 1 96 60 PRO B CA 1
ATOM 1311 C C . PRO B 1 60 ? -11.75 7.605 3.689 1 96 60 PRO B C 1
ATOM 1313 O O . PRO B 1 60 ? -12.867 8.008 3.367 1 96 60 PRO B O 1
ATOM 1316 N N . TYR B 1 61 ? -11.484 6.41 3.965 1 94.31 61 TYR B N 1
ATOM 1317 C CA . TYR B 1 61 ? -12.523 5.41 4.156 1 94.31 61 TYR B CA 1
ATOM 1318 C C . TYR B 1 61 ? -12.555 4.926 5.602 1 94.31 61 TYR B C 1
ATOM 1320 O O . TYR B 1 61 ? -11.539 4.953 6.297 1 94.31 61 TYR B O 1
ATOM 1328 N N . ARG B 1 62 ? -13.695 4.523 5.934 1 92.25 62 ARG B N 1
ATOM 1329 C CA . ARG B 1 62 ? -13.828 3.961 7.277 1 92.25 62 ARG B CA 1
ATOM 1330 C C . ARG B 1 62 ? -13.57 2.459 7.27 1 92.25 62 ARG B C 1
ATOM 1332 O O . ARG B 1 62 ? -14.25 1.711 6.562 1 92.25 62 ARG B O 1
ATOM 1339 N N . ALA B 1 63 ? -12.5 2.072 7.949 1 89.5 63 ALA B N 1
ATOM 1340 C CA . ALA B 1 63 ? -12.164 0.654 8.055 1 89.5 63 ALA B CA 1
ATOM 1341 C C . ALA B 1 63 ? -13.086 -0.049 9.055 1 89.5 63 ALA B C 1
ATOM 1343 O O . ALA B 1 63 ? -13.75 0.603 9.859 1 89.5 63 ALA B O 1
ATOM 1344 N N . PRO B 1 64 ? -12.953 -1.445 8.859 1 79.5 64 PRO B N 1
ATOM 1345 C CA . PRO B 1 64 ? -13.625 -2.189 9.922 1 79.5 64 PRO B CA 1
ATOM 1346 C C . PRO B 1 64 ? -13.062 -1.883 11.312 1 79.5 64 PRO B C 1
ATOM 1348 O O . PRO B 1 64 ? -11.844 -1.787 11.477 1 79.5 64 PRO B O 1
ATOM 1351 N N . GLY B 1 65 ? -13.672 -1.455 12.266 1 79.5 65 GLY B N 1
ATOM 1352 C CA . GLY B 1 65 ? -13.258 -1.009 13.586 1 79.5 65 GLY B CA 1
ATOM 1353 C C . GLY B 1 65 ? -13.586 0.448 13.852 1 79.5 65 GLY B C 1
ATOM 1354 O O . GLY B 1 65 ? -13.547 0.898 15 1 79.5 65 GLY B O 1
ATOM 1355 N N . GLY B 1 66 ? -13.758 1.136 12.789 1 88.56 66 GLY B N 1
ATOM 1356 C CA . GLY B 1 66 ? -14.289 2.48 12.953 1 88.56 66 GLY B CA 1
ATOM 1357 C C . GLY B 1 66 ? -13.273 3.562 12.641 1 88.56 66 GLY B C 1
ATOM 1358 O O . GLY B 1 66 ? -13.625 4.738 12.531 1 88.56 66 GLY B O 1
ATOM 1359 N N . MET B 1 67 ? -11.984 3.125 12.633 1 93.56 67 MET B N 1
ATOM 1360 C CA . MET B 1 67 ? -10.945 4.105 12.328 1 93.56 67 MET B CA 1
ATOM 1361 C C . MET B 1 67 ? -10.812 4.305 10.82 1 93.56 67 MET B C 1
ATOM 1363 O O . MET B 1 67 ? -11.383 3.551 10.039 1 93.56 67 MET B O 1
ATOM 1367 N N . PHE B 1 68 ? -10.094 5.316 10.469 1 95.38 68 PHE B N 1
ATOM 1368 C CA . PHE B 1 68 ? -10.047 5.68 9.055 1 95.38 68 PHE B CA 1
ATOM 1369 C C . PHE B 1 68 ? -8.75 5.207 8.414 1 95.38 68 PHE B C 1
ATOM 1371 O O . PHE B 1 68 ? -7.738 5.043 9.102 1 95.38 68 PHE B O 1
ATOM 1378 N N . GLY B 1 69 ? -8.805 4.992 7.121 1 96.5 69 GLY B N 1
ATOM 1379 C CA . GLY B 1 69 ? -7.656 4.75 6.266 1 96.5 69 GLY B CA 1
ATOM 1380 C C . GLY B 1 69 ? -7.621 5.645 5.039 1 96.5 69 GLY B C 1
ATOM 1381 O O . GLY B 1 69 ? -8.648 6.195 4.641 1 96.5 69 GLY B O 1
ATOM 1382 N N . ILE B 1 70 ? -6.512 5.855 4.527 1 97.31 70 ILE B N 1
ATOM 1383 C CA . ILE B 1 70 ? -6.312 6.652 3.322 1 97.31 70 ILE B CA 1
ATOM 1384 C C . ILE B 1 70 ? -5.023 6.223 2.625 1 97.31 70 ILE B C 1
ATOM 1386 O O . ILE B 1 70 ? -4.125 5.668 3.26 1 97.31 70 ILE B O 1
ATOM 1390 N N . ARG B 1 71 ? -4.984 6.371 1.35 1 98.06 71 ARG B N 1
ATOM 1391 C CA . ARG B 1 71 ? -3.781 6.051 0.59 1 98.06 71 ARG B CA 1
ATOM 1392 C C . ARG B 1 71 ? -3.451 7.16 -0.404 1 98.06 71 ARG B C 1
ATOM 1394 O O . ARG B 1 71 ? -4.352 7.766 -0.989 1 98.06 71 ARG B O 1
ATOM 1401 N N . SER B 1 72 ? -2.203 7.391 -0.615 1 98.5 72 SER B N 1
ATOM 1402 C CA . SER B 1 72 ? -1.719 8.328 -1.619 1 98.5 72 SER B CA 1
ATOM 1403 C C . SER B 1 72 ? -0.719 7.668 -2.562 1 98.5 72 SER B C 1
ATOM 1405 O O . SER B 1 72 ? 0.23 7.023 -2.113 1 98.5 72 SER B O 1
ATOM 1407 N N . HIS B 1 73 ? -0.93 7.758 -3.816 1 97.88 73 HIS B N 1
ATOM 1408 C CA . HIS B 1 73 ? -0.128 7.141 -4.867 1 97.88 73 HIS B CA 1
ATOM 1409 C C . HIS B 1 73 ? 0.689 8.188 -5.621 1 97.88 73 HIS B C 1
ATOM 1411 O O . HIS B 1 73 ? 0.126 9.07 -6.262 1 97.88 73 HIS B O 1
ATOM 1417 N N . LEU B 1 74 ? 2.016 8.109 -5.5 1 96.44 74 LEU B N 1
ATOM 1418 C CA . LEU B 1 74 ? 2.912 8.969 -6.266 1 96.44 74 LEU B CA 1
ATOM 1419 C C . LEU B 1 74 ? 3.449 8.234 -7.492 1 96.44 74 LEU B C 1
ATOM 1421 O O . LEU B 1 74 ? 4.102 7.199 -7.367 1 96.44 74 LEU B O 1
ATOM 1425 N N . SER B 1 75 ? 3.119 8.703 -8.648 1 94.81 75 SER B N 1
ATOM 1426 C CA . SER B 1 75 ? 3.607 8.102 -9.883 1 94.81 75 SER B CA 1
ATOM 1427 C C . SER B 1 75 ? 5.07 8.461 -10.133 1 94.81 75 SER B C 1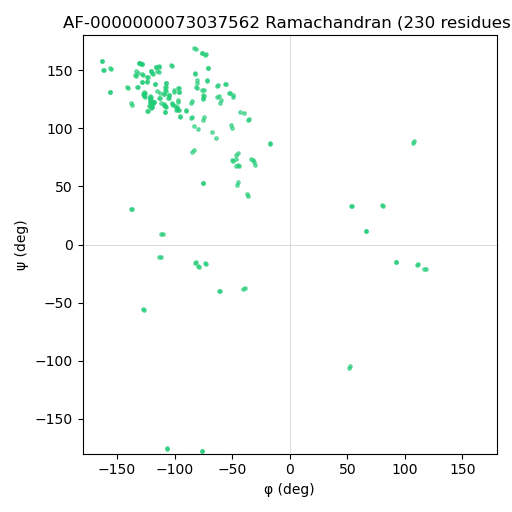
ATOM 1429 O O . SER B 1 75 ? 5.457 9.625 -10.031 1 94.81 75 SER B O 1
ATOM 1431 N N . LEU B 1 76 ? 5.836 7.402 -10.32 1 89.19 76 LEU B N 1
ATOM 1432 C CA . LEU B 1 76 ? 7.246 7.625 -10.625 1 89.19 76 LEU B CA 1
ATOM 1433 C C . LEU B 1 76 ? 7.617 7.004 -11.961 1 89.19 76 LEU B C 1
ATOM 1435 O O . LEU B 1 76 ? 7.262 5.855 -12.242 1 89.19 76 LEU B O 1
ATOM 1439 N N . ALA B 1 77 ? 8.062 7.805 -12.828 1 78.81 77 ALA B N 1
ATOM 1440 C CA . ALA B 1 77 ? 8.625 7.262 -14.055 1 78.81 77 ALA B CA 1
ATOM 1441 C C . ALA B 1 77 ? 10.062 6.789 -13.836 1 78.81 77 ALA B C 1
ATOM 1443 O O . ALA B 1 77 ? 10.758 7.285 -12.945 1 78.81 77 ALA B O 1
ATOM 1444 N N . HIS B 1 78 ? 10.336 5.648 -14.43 1 69 78 HIS B N 1
ATOM 1445 C CA . HIS B 1 78 ? 11.672 5.074 -14.312 1 69 78 HIS B CA 1
ATOM 1446 C C . HIS B 1 78 ? 12.742 6.152 -14.375 1 69 78 HIS B C 1
ATOM 1448 O O . HIS B 1 78 ? 13.734 6.09 -13.648 1 69 78 HIS B O 1
ATOM 1454 N N . GLN B 1 79 ? 12.57 7.102 -15.141 1 67.25 79 GLN B N 1
ATOM 1455 C CA . GLN B 1 79 ? 13.562 8.156 -15.336 1 67.25 79 GLN B CA 1
ATOM 1456 C C . GLN B 1 79 ? 13.609 9.094 -14.133 1 67.25 79 GLN B C 1
ATOM 1458 O O . GLN B 1 79 ? 14.578 9.836 -13.953 1 67.25 79 GLN B O 1
ATOM 1463 N N . ASP B 1 80 ? 12.609 9 -13.375 1 67.06 80 ASP B N 1
ATOM 1464 C CA . ASP B 1 80 ? 12.508 9.914 -12.242 1 67.06 80 ASP B CA 1
ATOM 1465 C C . ASP B 1 80 ? 13.336 9.422 -11.062 1 67.06 80 ASP B C 1
ATOM 1467 O O . ASP B 1 80 ? 13.688 10.195 -10.172 1 67.06 80 ASP B O 1
ATOM 1471 N N . LEU B 1 81 ? 13.656 8.219 -11.172 1 69.69 81 LEU B N 1
ATOM 1472 C CA . LEU B 1 81 ? 14.383 7.668 -10.031 1 69.69 81 LEU B CA 1
ATOM 1473 C C . LEU B 1 81 ? 15.867 7.984 -10.125 1 69.69 81 LEU B C 1
ATOM 1475 O O . LEU B 1 81 ? 16.609 7.289 -10.82 1 69.69 81 LEU B O 1
ATOM 1479 N N . THR B 1 82 ? 16.219 9.195 -9.719 1 74.44 82 THR B N 1
ATOM 1480 C CA . THR B 1 82 ? 17.609 9.594 -9.625 1 74.44 82 THR B CA 1
ATOM 1481 C C . THR B 1 82 ? 18.281 8.961 -8.406 1 74.44 82 THR B C 1
ATOM 1483 O O . THR B 1 82 ? 17.734 9.016 -7.301 1 74.44 82 THR B O 1
ATOM 1486 N N . PRO B 1 83 ? 19.391 8.344 -8.75 1 79.19 83 PRO B N 1
ATOM 1487 C CA . PRO B 1 83 ? 20.094 7.777 -7.602 1 79.19 83 PRO B CA 1
ATOM 1488 C C . PRO B 1 83 ? 20.328 8.797 -6.492 1 79.19 83 PRO B C 1
ATOM 1490 O O . PRO B 1 83 ? 20.688 9.945 -6.77 1 79.19 83 PRO B O 1
ATOM 1493 N N . GLY B 1 84 ? 19.969 8.406 -5.312 1 84.62 84 GLY B N 1
ATOM 1494 C CA . GLY B 1 84 ? 20.219 9.242 -4.156 1 84.62 84 GLY B CA 1
ATOM 1495 C C . GLY B 1 84 ? 19.062 10.164 -3.818 1 84.62 84 GLY B C 1
ATOM 1496 O O . GLY B 1 84 ? 19.047 10.781 -2.75 1 84.62 84 GLY B O 1
ATOM 1497 N N . ALA B 1 85 ? 18.203 10.266 -4.789 1 88.31 85 ALA B N 1
ATOM 1498 C CA . ALA B 1 85 ? 17.031 11.094 -4.504 1 88.31 85 ALA B CA 1
ATOM 1499 C C . ALA B 1 85 ? 16.219 10.5 -3.359 1 88.31 85 ALA B C 1
ATOM 1501 O O . ALA B 1 85 ? 16.047 9.289 -3.271 1 88.31 85 ALA B O 1
ATOM 1502 N N . VAL B 1 86 ? 15.797 11.383 -2.49 1 90.75 86 VAL B N 1
ATOM 1503 C CA . VAL B 1 86 ? 15.008 10.93 -1.352 1 90.75 86 VAL B CA 1
ATOM 1504 C C . VAL B 1 86 ? 13.555 11.367 -1.529 1 90.75 86 VAL B C 1
ATOM 1506 O O . VAL B 1 86 ? 13.266 12.562 -1.641 1 90.75 86 VAL B O 1
ATOM 1509 N N . TYR B 1 87 ? 12.719 10.414 -1.575 1 92.56 87 TYR B N 1
ATOM 1510 C CA . TYR B 1 87 ? 11.289 10.68 -1.604 1 92.56 87 TYR B CA 1
ATOM 1511 C C . TYR B 1 87 ? 10.688 10.562 -0.21 1 92.56 87 TYR B C 1
ATOM 1513 O O . TYR B 1 87 ? 10.969 9.609 0.518 1 92.56 87 TYR B O 1
ATOM 1521 N N . THR B 1 88 ? 9.852 11.555 0.113 1 93.25 88 THR B N 1
ATOM 1522 C CA . THR B 1 88 ? 9.258 11.594 1.444 1 93.25 88 THR B CA 1
ATOM 1523 C C . THR B 1 88 ? 7.738 11.695 1.356 1 93.25 88 THR B C 1
ATOM 1525 O O . THR B 1 88 ? 7.207 12.531 0.627 1 93.25 88 THR B O 1
ATOM 1528 N N . CYS B 1 89 ? 7.105 10.844 2.047 1 96.62 89 CYS B N 1
ATOM 1529 C CA . CYS B 1 89 ? 5.688 11.008 2.355 1 96.62 89 CYS B CA 1
ATOM 1530 C C . CYS B 1 89 ? 5.5 11.633 3.734 1 96.62 89 CYS B C 1
ATOM 1532 O O . CYS B 1 89 ? 5.855 11.031 4.746 1 96.62 89 CYS B O 1
ATOM 1534 N N . ARG B 1 90 ? 4.941 12.805 3.754 1 97.12 90 ARG B N 1
ATOM 1535 C CA . ARG B 1 90 ? 4.691 13.5 5.012 1 97.12 90 ARG B CA 1
ATOM 1536 C C . ARG B 1 90 ? 3.211 13.461 5.375 1 97.12 90 ARG B C 1
ATOM 1538 O O . ARG B 1 90 ? 2.365 13.93 4.609 1 97.12 90 ARG B O 1
ATOM 1545 N N . VAL B 1 91 ? 2.939 12.984 6.582 1 97.62 91 VAL B N 1
ATOM 1546 C CA . VAL B 1 91 ? 1.571 12.812 7.059 1 97.62 91 VAL B CA 1
ATOM 1547 C C . VAL B 1 91 ? 1.338 13.695 8.281 1 97.62 91 VAL B C 1
ATOM 1549 O O . VAL B 1 91 ? 2.045 13.578 9.281 1 97.62 91 VAL B O 1
ATOM 1552 N N . THR B 1 92 ? 0.351 14.547 8.164 1 96.62 92 THR B N 1
ATOM 1553 C CA . THR B 1 92 ? -0.008 15.398 9.289 1 96.62 92 THR B CA 1
ATOM 1554 C C . THR B 1 92 ? -1.438 15.125 9.742 1 96.62 92 THR B C 1
ATOM 1556 O O . THR B 1 92 ? -2.375 15.203 8.945 1 96.62 92 THR B O 1
ATOM 1559 N N . HIS B 1 93 ? -1.506 14.773 10.93 1 96.56 93 HIS B N 1
ATOM 1560 C CA . HIS B 1 93 ? -2.795 14.5 11.555 1 96.56 93 HIS B CA 1
ATOM 1561 C C . HIS B 1 93 ? -2.857 15.102 12.961 1 96.56 93 HIS B C 1
ATOM 1563 O O . HIS B 1 93 ? -2.092 14.703 13.844 1 96.56 93 HIS B O 1
ATOM 1569 N N . THR B 1 94 ? -3.855 16 13.109 1 92 94 THR B N 1
ATOM 1570 C CA . THR B 1 94 ? -4 16.719 14.367 1 92 94 THR B CA 1
ATOM 1571 C C . THR B 1 94 ? -2.682 17.375 14.773 1 92 94 THR B C 1
ATOM 1573 O O . THR B 1 94 ? -2.238 18.328 14.141 1 92 94 THR B O 1
ATOM 1576 N N . THR B 1 95 ? -1.994 16.75 15.797 1 88.56 95 THR B N 1
ATOM 1577 C CA . THR B 1 95 ? -0.792 17.438 16.266 1 88.56 95 THR B CA 1
ATOM 1578 C C . THR B 1 95 ? 0.458 16.641 15.898 1 88.56 95 THR B C 1
ATOM 1580 O O . THR B 1 95 ? 1.565 17 16.312 1 88.56 95 THR B O 1
ATOM 1583 N N . GLN B 1 96 ? 0.347 15.633 15.109 1 92 96 GLN B N 1
ATOM 1584 C CA . GLN B 1 96 ? 1.48 14.773 14.773 1 92 96 GLN B CA 1
ATOM 1585 C C . GLN B 1 96 ? 1.793 14.836 13.281 1 92 96 GLN B C 1
ATOM 1587 O O . GLN B 1 96 ? 0.882 14.883 12.453 1 92 96 GLN B O 1
ATOM 1592 N N . THR B 1 97 ? 3.096 14.898 13.016 1 93.62 97 THR B N 1
ATOM 1593 C CA . THR B 1 97 ? 3.562 14.789 11.641 1 93.62 97 THR B CA 1
ATOM 1594 C C . THR B 1 97 ? 4.527 13.617 11.484 1 93.62 97 THR B C 1
ATOM 1596 O O . THR B 1 97 ? 5.469 13.477 12.273 1 93.62 97 THR B O 1
ATOM 1599 N N . LEU B 1 98 ? 4.238 12.789 10.578 1 94.62 98 LEU B N 1
ATOM 1600 C CA . LEU B 1 98 ? 5.117 11.68 10.227 1 94.62 98 LEU B CA 1
ATOM 1601 C C . LEU B 1 98 ? 5.781 11.914 8.875 1 94.62 98 LEU B C 1
ATOM 1603 O O . LEU B 1 98 ? 5.137 12.375 7.934 1 94.62 98 LEU B O 1
ATOM 1607 N N . ALA B 1 99 ? 7.07 11.633 8.852 1 94.62 99 ALA B N 1
ATOM 1608 C CA . ALA B 1 99 ? 7.816 11.688 7.594 1 94.62 99 ALA B CA 1
ATOM 1609 C C . ALA B 1 99 ? 8.414 10.32 7.258 1 94.62 99 ALA B C 1
ATOM 1611 O O . ALA B 1 99 ? 9.227 9.789 8.016 1 94.62 99 ALA B O 1
ATOM 1612 N N . LEU B 1 100 ? 8.008 9.789 6.172 1 94.25 100 LEU B N 1
ATOM 1613 C CA . LEU B 1 100 ? 8.531 8.523 5.688 1 94.25 100 LEU B CA 1
ATOM 1614 C C . LEU B 1 100 ? 9.406 8.727 4.453 1 94.25 100 LEU B C 1
ATOM 1616 O O . LEU B 1 100 ? 8.977 9.352 3.48 1 94.25 100 LEU B O 1
ATOM 1620 N N . ASN B 1 101 ? 10.578 8.164 4.512 1 91.31 101 ASN B N 1
ATOM 1621 C CA . ASN B 1 101 ? 11.547 8.414 3.453 1 91.31 101 ASN B CA 1
ATOM 1622 C C . ASN B 1 101 ? 11.938 7.125 2.734 1 91.31 101 ASN B C 1
ATOM 1624 O O . ASN B 1 101 ? 12.062 6.07 3.359 1 91.31 101 ASN B O 1
ATOM 1628 N N . ILE B 1 102 ? 12.219 7.297 1.38 1 88.94 102 ILE B N 1
ATOM 1629 C CA . ILE B 1 102 ? 12.812 6.215 0.596 1 88.94 102 ILE B CA 1
ATOM 1630 C C . ILE B 1 102 ? 13.844 6.785 -0.375 1 88.94 102 ILE B C 1
ATOM 1632 O O . ILE B 1 102 ? 13.641 7.855 -0.95 1 88.94 102 ILE B O 1
ATOM 1636 N N . SER B 1 103 ? 14.875 6.145 -0.379 1 85.69 103 SER B N 1
ATOM 1637 C CA . SER B 1 103 ? 15.914 6.555 -1.313 1 85.69 103 SER B CA 1
ATOM 1638 C C . SER B 1 103 ? 16.469 5.363 -2.084 1 85.69 103 SER B C 1
ATOM 1640 O O . SER B 1 103 ? 16.375 4.223 -1.621 1 85.69 103 SER B O 1
ATOM 1642 N N . LYS B 1 104 ? 16.875 5.684 -3.377 1 75.31 104 LYS B N 1
ATOM 1643 C CA . LYS B 1 104 ? 17.531 4.684 -4.207 1 75.31 104 LYS B CA 1
ATOM 1644 C C . LYS B 1 104 ? 18.984 5.078 -4.477 1 75.31 104 LYS B C 1
ATOM 1646 O O . LYS B 1 104 ? 19.328 6.262 -4.441 1 75.31 104 LYS B O 1
ATOM 1651 N N . PRO B 1 105 ? 20.109 4.281 -4.668 1 63.56 105 PRO B N 1
ATOM 1652 C CA . PRO B 1 105 ? 19.938 2.828 -4.758 1 63.56 105 PRO B CA 1
ATOM 1653 C C . PRO B 1 105 ? 19.812 2.162 -3.391 1 63.56 105 PRO B C 1
ATOM 1655 O O . PRO B 1 105 ? 20.375 2.652 -2.408 1 63.56 105 PRO B O 1
ATOM 1658 N N . GLY B 1 106 ? 18.969 1.258 -3.006 1 58 106 GLY B N 1
ATOM 1659 C CA . GLY B 1 106 ? 18.734 0.54 -1.76 1 58 106 GLY B CA 1
ATOM 1660 C C . GLY B 1 106 ? 17.484 0.975 -1.037 1 58 106 GLY B C 1
ATOM 1661 O O . GLY B 1 106 ? 17.125 2.156 -1.049 1 58 106 GLY B O 1
ATOM 1662 N N . VAL B 1 107 ? 16.562 0.459 -1.304 1 58.34 107 VAL B N 1
ATOM 1663 C CA . VAL B 1 107 ? 15.281 0.842 -0.724 1 58.34 107 VAL B CA 1
ATOM 1664 C C . VAL B 1 107 ? 15.43 1.006 0.788 1 58.34 107 VAL B C 1
ATOM 1666 O O . VAL B 1 107 ? 15.578 0.02 1.514 1 58.34 107 VAL B O 1
ATOM 1669 N N . CYS B 1 108 ? 16.094 2.266 1.177 1 62.09 108 CYS B N 1
ATOM 1670 C CA . CYS B 1 108 ? 16.094 2.604 2.596 1 62.09 108 CYS B CA 1
ATOM 1671 C C . CYS B 1 108 ? 14.805 3.316 2.98 1 62.09 108 CYS B C 1
ATOM 1673 O O . CYS B 1 108 ? 14.484 4.375 2.432 1 62.09 108 CYS B O 1
ATOM 1675 N N . LEU B 1 109 ? 14.078 2.559 3.711 1 69 109 LEU B N 1
ATOM 1676 C CA . LEU B 1 109 ? 12.836 3.119 4.234 1 69 109 LEU B CA 1
ATOM 1677 C C . LEU B 1 109 ? 13.023 3.607 5.668 1 69 109 LEU B C 1
ATOM 1679 O O . LEU B 1 109 ? 13.609 2.908 6.496 1 69 109 LEU B O 1
ATOM 1683 N N . SER B 1 110 ? 12.852 4.883 5.887 1 72.25 110 SER B N 1
ATOM 1684 C CA . SER B 1 110 ? 12.891 5.434 7.238 1 72.25 110 SER B CA 1
ATOM 1685 C C . SER B 1 110 ? 11.602 6.172 7.578 1 72.25 110 SER B C 1
ATOM 1687 O O . SER B 1 110 ? 10.906 6.664 6.688 1 72.25 110 SER B O 1
ATOM 1689 N N . VAL B 1 111 ? 11.195 6.07 8.812 1 71.19 111 VAL B N 1
ATOM 1690 C CA . VAL B 1 111 ? 10.031 6.801 9.312 1 71.19 111 VAL B CA 1
ATOM 1691 C C . VAL B 1 111 ? 10.445 7.703 10.469 1 71.19 111 VAL B C 1
ATOM 1693 O O . VAL B 1 111 ? 11.094 7.25 11.422 1 71.19 111 VAL B O 1
ATOM 1696 N N . HIS B 1 112 ? 10.305 8.977 10.328 1 78.25 112 HIS B N 1
ATOM 1697 C CA . HIS B 1 112 ? 10.531 9.914 11.422 1 78.25 112 HIS B CA 1
ATOM 1698 C C . HIS B 1 112 ? 9.234 10.594 11.844 1 78.25 112 HIS B C 1
ATOM 1700 O O . HIS B 1 112 ? 8.359 10.852 11.016 1 78.25 112 HIS B O 1
ATOM 1706 N N . SER B 1 113 ? 8.938 10.602 13.156 1 72.31 113 SER B N 1
ATOM 1707 C CA . SER B 1 113 ? 7.75 11.266 13.688 1 72.31 113 SER B CA 1
ATOM 1708 C C . SER B 1 113 ? 8.125 12.531 14.453 1 72.31 113 SER B C 1
ATOM 1710 O O . SER B 1 113 ? 9.094 12.547 15.203 1 72.31 113 SER B O 1
ATOM 1712 N N . ILE B 1 114 ? 7.664 13.617 14.023 1 70.69 114 ILE B N 1
ATOM 1713 C CA . ILE B 1 114 ? 7.836 14.852 14.789 1 70.69 114 ILE B CA 1
ATOM 1714 C C . ILE B 1 114 ? 6.492 15.281 15.375 1 70.69 114 ILE B C 1
ATOM 1716 O O . ILE B 1 114 ? 5.457 15.164 14.719 1 70.69 114 ILE B O 1
ATOM 1720 N N . LEU B 1 115 ? 6.402 15.375 16.75 1 64.19 115 LEU B N 1
ATOM 1721 C CA . LEU B 1 115 ? 5.23 15.922 17.422 1 64.19 115 LEU B CA 1
ATOM 1722 C C . LEU B 1 115 ? 5.191 17.438 17.312 1 64.19 115 LEU B C 1
ATOM 1724 O O . LEU B 1 115 ? 6.207 18.109 17.516 1 64.19 115 LEU B O 1
ATOM 1728 N N . ILE B 1 116 ? 4.297 17.922 16.5 1 57.38 116 ILE B N 1
ATOM 1729 C CA . ILE B 1 116 ? 4.168 19.375 16.453 1 57.38 116 ILE B CA 1
ATOM 1730 C C . ILE B 1 116 ? 3.334 19.859 17.641 1 57.38 116 ILE B C 1
ATOM 1732 O O . ILE B 1 116 ? 2.225 19.359 17.875 1 57.38 116 ILE B O 1
ATOM 1736 N N . GLN B 1 117 ? 3.992 20.375 18.766 1 48.66 117 GLN B N 1
ATOM 1737 C CA . GLN B 1 117 ? 3.299 21 19.891 1 48.66 117 GLN B CA 1
ATOM 1738 C C . GLN B 1 117 ? 2.613 22.297 19.453 1 48.66 117 GLN B C 1
ATOM 1740 O O . GLN B 1 117 ? 3.082 22.969 18.531 1 48.66 117 GLN B O 1
#

Solvent-accessible surface area (backbone atoms only — not comparable to full-atom values): 13077 Å² total; per-residue (Å²): 132,79,79,71,74,69,74,69,64,82,78,72,71,74,33,74,66,49,75,46,64,27,39,41,88,50,29,37,35,40,42,36,36,50,20,30,68,78,70,67,45,79,46,39,22,44,66,83,66,44,74,55,74,67,52,53,68,58,73,70,26,60,37,88,90,69,33,24,31,36,42,34,40,34,65,40,54,81,84,65,66,46,77,66,45,33,40,31,46,35,37,39,43,94,52,37,33,37,40,28,36,36,30,35,86,56,87,47,70,46,77,47,78,46,77,53,130,131,79,78,69,74,70,74,69,64,81,78,72,70,72,33,74,66,48,76,45,64,28,42,41,88,50,28,37,36,40,42,34,35,50,19,30,68,78,71,67,46,78,47,38,23,44,67,82,66,47,74,55,74,66,52,52,67,57,73,68,26,60,37,90,88,69,32,24,30,36,43,32,40,35,63,40,54,80,84,64,67,43,76,65,45,32,41,30,44,35,38,38,41,92,52,38,35,36,39,30,36,37,29,36,87,56,86,48,68,47,78,48,75,47,75,54,128

InterPro domains:
  IPR003006 Immunoglobulin/major histocompatibility complex, conserved site [PS00290] (87-93)
  IPR003597 Immunoglobulin C1-set [PF07654] (13-95)
  IPR003597 Immunoglobulin C1-set [SM00407] (25-99)
  IPR007110 Immunoglobulin-like domain [PS50835] (9-101)
  IPR013783 Immunoglobulin-like fold [G3DSA:2.60.40.10] (6-106)
  IPR036179 Immunoglobulin-like domain superfamily [SSF48726] (12-97)
  IPR050160 Major Histocompatibility Complex/Immunoglobulin [PTHR19944] (11-97)

pLDDT: mean 83.79, std 17.75, range [32.38, 98.5]

Foldseek 3Di:
DPPPPCPVPPPPDFDDWDWDWDDDPFKIKIKIWFGPDQDKDKWKDKPVPHTDDQKDKDRWDQDVVGIIIIMMIHGHDPVNQDAPIKMWIWMDDDQKIKIWIAGPPPGDIDIDIDGRD/DPPPPCPVPPPPDFDDWDWDWDDDPFKIKIKIWFGPDQDKDKWKDKVVPHTDDQKDKDRWDQDVVGIIIIMMIHGHDPVNQDAFIKMWIWMDDDQKIKIWIAGPPPGDIDIDIDGRD

Secondary structure (DSSP, 8-state):
--------------BPPEEEEEE-SSEEEEEEEEEBSS--EEEEEETTTEEP--EEEPPPEE-TTS-EEEEEEEE--GGG--TT-EEEEEEEETTEEEEEEEETTTTEEEEEEEE--/--------------BPPEEEEEE-SSEEEEEEEEEBSS--EEEEEETTTEEP--EEEPPPEE-TTS-EEEEEEEE--GGG--TT-EEEEEEEETTEEEEEEEETTTTEEEEEEEE--

Sequence (234 aa):
MTLAISLSPGSVTPSAPTATLLQGPSELVCLVLGFNPSDINITWLLDNVTELWNNNTSTPYRAPGGMFGIRSHLSLAHQDLTPGAVYTCRVTHTTQTLALNISKPGVCLSVHSILIQMTLAISLSPGSVTPSAPTATLLQGPSELVCLVLGFNPSDINITWLLDNVTELWNNNTSTPYRAPGGMFGIRSHLSLAHQDLTPGAVYTCRVTHTTQTLALNISKPGVCLSVHSILIQ

Nearest PDB structures (foldseek):
  8ojt-assembly1_L  TM=9.286E-01  e=3.277E-06  Homo sapiens
  7jxe-assembly1_L  TM=8.987E-01  e=2.954E-06  Homo sapiens
  7rp2-assembly1_I  TM=9.043E-01  e=4.476E-06  Homo sapiens
  4z7w-assembly2_D  TM=8.131E-01  e=1.850E-06  Homo sapiens
  8p2t-assembly1_L  TM=7.597E-01  e=1.728E-05  Bos taurus

Organism: Oncorhynchus kisutch (NCBI:txid8019)